Protein AF-A0A9D2BYU8-F1 (afdb_monomer_lite)

Structure (mmCIF, N/CA/C/O backbone):
data_AF-A0A9D2BYU8-F1
#
_entry.id   AF-A0A9D2BYU8-F1
#
loop_
_atom_site.group_PDB
_atom_site.id
_atom_site.type_symbol
_atom_site.label_atom_id
_atom_site.label_alt_id
_atom_site.label_comp_id
_atom_site.label_asym_id
_atom_site.label_entity_id
_atom_site.label_seq_id
_atom_site.pdbx_PDB_ins_code
_atom_site.Cartn_x
_atom_site.Cartn_y
_atom_site.Cartn_z
_atom_site.occupancy
_atom_site.B_iso_or_equiv
_atom_site.auth_seq_id
_atom_site.auth_comp_id
_atom_site.auth_asym_id
_atom_site.auth_atom_id
_atom_site.pdbx_PDB_model_num
ATOM 1 N N . MET A 1 1 ? 27.175 -3.057 -34.593 1.00 75.44 1 MET A N 1
ATOM 2 C CA . MET A 1 1 ? 27.567 -1.763 -34.008 1.00 75.44 1 MET A CA 1
ATOM 3 C C . MET A 1 1 ? 27.962 -2.062 -32.578 1.00 75.44 1 MET A C 1
ATOM 5 O O . MET A 1 1 ? 27.239 -2.820 -31.941 1.00 75.44 1 MET A O 1
ATOM 9 N N . GLU A 1 2 ? 29.135 -1.616 -32.141 1.00 91.75 2 GLU A N 1
ATOM 10 C CA . GLU A 1 2 ? 29.567 -1.810 -30.752 1.00 91.75 2 GLU A CA 1
ATOM 11 C C . GLU A 1 2 ? 28.739 -0.905 -29.823 1.00 91.75 2 GLU A C 1
ATOM 13 O O . GLU A 1 2 ? 28.326 0.170 -30.272 1.00 91.75 2 GLU A O 1
ATOM 18 N N . PRO A 1 3 ? 28.438 -1.329 -28.582 1.00 95.50 3 PRO A N 1
ATOM 19 C CA . PRO A 1 3 ? 27.761 -0.469 -27.618 1.00 95.50 3 PRO A CA 1
ATOM 20 C C . PRO A 1 3 ? 28.587 0.781 -27.286 1.00 95.50 3 PRO A C 1
ATOM 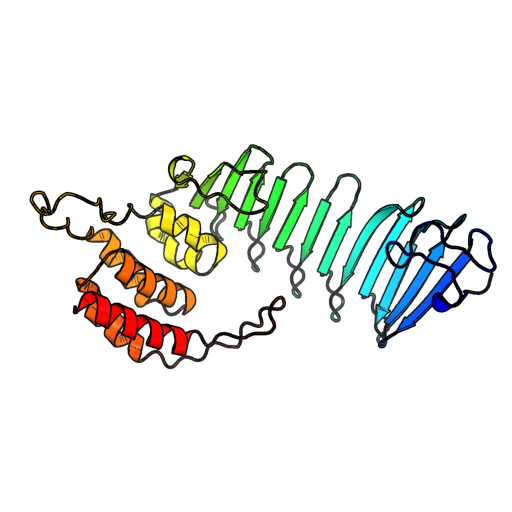22 O O . PRO A 1 3 ? 29.811 0.706 -27.190 1.00 95.50 3 PRO A O 1
ATOM 25 N N . VAL A 1 4 ? 27.912 1.914 -27.093 1.00 97.31 4 VAL A N 1
ATOM 26 C CA . VAL A 1 4 ? 28.511 3.194 -26.668 1.00 97.31 4 VAL A CA 1
ATOM 27 C C . VAL A 1 4 ? 28.288 3.372 -25.163 1.00 97.31 4 VAL A C 1
ATOM 29 O O . VAL A 1 4 ? 27.274 2.912 -24.640 1.00 97.31 4 VAL A O 1
ATOM 32 N N . ASN A 1 5 ? 29.214 3.999 -24.434 1.00 96.94 5 ASN A N 1
ATOM 33 C CA . ASN A 1 5 ? 28.953 4.317 -23.028 1.00 96.94 5 ASN A CA 1
ATOM 34 C C . ASN A 1 5 ? 27.827 5.361 -22.950 1.00 96.94 5 ASN A C 1
ATOM 36 O O . ASN A 1 5 ? 27.857 6.338 -23.691 1.00 96.94 5 ASN A O 1
ATOM 40 N N . LEU A 1 6 ? 26.839 5.171 -22.075 1.00 96.06 6 LEU A N 1
ATOM 41 C CA . LEU A 1 6 ? 25.729 6.116 -21.919 1.00 96.06 6 LEU A CA 1
ATOM 42 C C . LEU A 1 6 ? 26.223 7.540 -21.617 1.00 96.06 6 LEU A C 1
ATOM 44 O O . LEU A 1 6 ? 25.681 8.489 -22.168 1.00 96.06 6 LEU A O 1
ATOM 48 N N . ASN A 1 7 ? 27.298 7.680 -20.837 1.00 95.00 7 ASN A N 1
ATOM 49 C CA . ASN A 1 7 ? 27.894 8.974 -20.490 1.00 95.00 7 ASN A CA 1
ATOM 50 C C . ASN A 1 7 ? 28.574 9.689 -21.673 1.00 95.00 7 ASN A C 1
ATOM 52 O O . ASN A 1 7 ? 28.905 10.868 -21.563 1.00 95.00 7 ASN A O 1
ATOM 56 N N . ASP A 1 8 ? 28.789 8.998 -22.798 1.00 96.75 8 ASP A N 1
ATOM 57 C CA . ASP A 1 8 ? 29.278 9.613 -24.037 1.00 96.75 8 ASP A CA 1
ATOM 58 C C . ASP A 1 8 ? 28.132 10.184 -24.896 1.00 96.75 8 ASP A C 1
ATOM 60 O O . ASP A 1 8 ? 28.388 10.803 -25.934 1.00 96.75 8 ASP A O 1
ATOM 64 N N . LEU A 1 9 ? 26.873 9.938 -24.514 1.00 96.06 9 LEU A N 1
ATOM 65 C CA . LEU A 1 9 ? 25.697 10.474 -25.188 1.00 96.06 9 LEU A CA 1
ATOM 66 C C . LEU A 1 9 ? 25.330 11.856 -24.641 1.00 96.06 9 LEU A C 1
ATOM 68 O O . LEU A 1 9 ? 25.490 12.168 -23.466 1.00 96.06 9 LEU A O 1
ATOM 72 N N . GLU A 1 10 ? 24.793 12.683 -25.524 1.00 96.56 10 GLU A N 1
ATOM 73 C CA . GLU A 1 10 ? 24.183 13.964 -25.198 1.00 96.56 10 GLU A CA 1
ATOM 74 C C . GLU A 1 10 ? 22.691 13.696 -24.923 1.00 96.56 10 GLU A C 1
ATOM 76 O O . GLU A 1 10 ? 21.910 13.475 -25.852 1.00 96.56 10 GLU A O 1
ATOM 81 N N . THR A 1 11 ? 22.298 13.649 -23.649 1.00 91.69 11 THR A N 1
ATOM 82 C CA . THR A 1 11 ? 20.904 13.438 -23.218 1.00 91.69 11 THR A CA 1
ATOM 83 C C . THR A 1 11 ? 20.380 14.646 -22.448 1.00 91.69 11 THR A C 1
ATOM 85 O O . THR A 1 11 ? 21.153 15.426 -21.888 1.00 91.69 11 THR A O 1
ATOM 88 N N . SER A 1 12 ? 19.056 14.800 -22.376 1.00 87.38 12 SER A N 1
ATOM 89 C CA . SER A 1 12 ? 18.459 15.724 -21.408 1.00 87.38 12 SER A CA 1
ATOM 90 C C . SER A 1 12 ? 18.547 15.137 -19.991 1.00 87.38 12 SER A C 1
ATOM 92 O O . SER A 1 12 ? 18.473 13.920 -19.824 1.00 87.38 12 SER A O 1
ATOM 94 N N . GLU A 1 13 ? 18.695 15.983 -18.966 1.00 81.44 13 GLU A N 1
ATOM 95 C CA . GLU A 1 13 ? 18.632 15.541 -17.558 1.00 81.44 13 GLU A CA 1
ATOM 96 C C . GLU A 1 13 ? 17.218 15.071 -17.161 1.00 81.44 13 GLU A C 1
ATOM 98 O O . GLU A 1 13 ? 17.059 14.329 -16.195 1.00 81.44 13 GLU A O 1
ATOM 103 N N . GLU A 1 14 ? 16.187 15.509 -17.891 1.00 84.00 14 GLU A N 1
ATOM 104 C CA . GLU A 1 14 ? 14.779 15.244 -17.568 1.00 84.00 14 GLU A CA 1
ATOM 105 C C . GLU A 1 14 ? 14.245 13.950 -18.203 1.00 84.00 14 GLU A C 1
ATOM 107 O O . GLU A 1 14 ? 13.400 13.279 -17.610 1.00 84.00 14 GLU A O 1
ATOM 112 N N . ASP A 1 15 ? 14.721 13.597 -19.399 1.00 87.50 15 ASP A N 1
ATOM 113 C CA . ASP A 1 15 ? 14.273 12.433 -20.164 1.00 87.50 15 ASP A CA 1
ATOM 114 C C . ASP A 1 15 ? 15.421 11.858 -21.009 1.00 87.50 15 ASP A C 1
ATOM 116 O O . ASP A 1 15 ? 15.784 12.379 -22.069 1.00 87.50 15 ASP A O 1
ATOM 120 N N . MET A 1 16 ? 15.988 10.749 -20.537 1.00 92.38 16 MET A N 1
ATOM 121 C CA . MET A 1 16 ? 17.056 10.022 -21.227 1.00 92.38 16 MET A CA 1
ATOM 122 C C . MET A 1 16 ? 16.558 9.155 -22.396 1.00 92.38 16 MET A C 1
ATOM 124 O O . MET A 1 16 ? 17.357 8.468 -23.036 1.00 92.38 16 MET A O 1
ATOM 128 N N . PHE A 1 17 ? 15.248 9.127 -22.666 1.00 95.75 17 PHE A N 1
ATOM 129 C CA . PHE A 1 17 ? 14.638 8.339 -23.740 1.00 95.75 17 PHE A CA 1
ATOM 130 C C . PHE A 1 17 ? 14.204 9.187 -24.938 1.00 95.75 17 PHE A C 1
ATOM 132 O O . PHE A 1 17 ? 13.686 8.628 -25.910 1.00 95.75 17 PHE A O 1
ATOM 139 N N . GLN A 1 18 ? 14.424 10.500 -24.895 1.00 95.88 18 GLN A N 1
ATOM 140 C CA . GLN A 1 18 ? 14.079 11.441 -25.957 1.00 95.88 18 GLN A CA 1
ATOM 141 C C . GLN A 1 18 ? 15.292 12.275 -26.366 1.00 95.88 18 GLN A C 1
ATOM 143 O O . GLN A 1 18 ? 16.162 12.572 -25.551 1.00 95.88 18 GLN A O 1
ATOM 148 N N . GLU A 1 19 ? 15.316 12.665 -27.642 1.00 95.06 19 GLU A N 1
ATOM 149 C CA . GLU A 1 19 ? 16.279 13.621 -28.211 1.00 95.06 19 GLU A CA 1
ATOM 150 C C . GLU A 1 19 ? 17.759 13.275 -27.959 1.00 95.06 19 GLU A C 1
ATOM 152 O O . GLU A 1 19 ? 18.617 14.151 -27.911 1.00 95.06 19 GLU A O 1
ATOM 157 N N . VAL A 1 20 ? 18.076 11.986 -27.844 1.00 96.94 20 VAL A N 1
ATOM 158 C CA . VAL A 1 20 ? 19.425 11.504 -27.552 1.00 96.94 20 VAL A CA 1
ATOM 159 C C . VAL A 1 20 ? 20.324 11.658 -28.769 1.00 96.94 20 VAL A C 1
ATOM 161 O O . VAL A 1 20 ? 20.054 11.099 -29.840 1.00 96.94 20 VAL A O 1
ATOM 164 N N . THR A 1 21 ? 21.433 12.375 -28.604 1.00 97.56 21 THR A N 1
ATOM 165 C CA . THR A 1 21 ? 22.417 12.586 -29.667 1.00 97.56 21 THR A CA 1
ATOM 166 C C . THR A 1 21 ? 23.782 11.991 -29.330 1.00 97.56 21 THR A C 1
ATOM 168 O O . THR A 1 21 ? 24.161 11.807 -28.179 1.00 97.56 21 THR A O 1
ATOM 171 N N . TYR A 1 22 ? 24.535 11.643 -30.371 1.00 97.38 22 TYR A N 1
ATOM 172 C CA . TYR A 1 22 ? 25.939 11.258 -30.282 1.00 97.38 22 TYR A CA 1
ATOM 173 C C . TYR A 1 22 ? 26.711 12.024 -31.348 1.00 97.38 22 TYR A C 1
ATOM 175 O O . TYR A 1 22 ? 26.427 11.885 -32.543 1.00 97.38 22 TYR A O 1
ATOM 183 N N . GLN A 1 23 ? 27.669 12.851 -30.920 1.00 96.12 23 GLN A N 1
ATOM 184 C CA . GLN A 1 23 ? 28.440 13.726 -31.809 1.00 96.12 23 GLN A CA 1
ATOM 185 C C . GLN A 1 23 ? 27.522 14.667 -32.616 1.00 96.12 23 GLN A C 1
ATOM 187 O O . GLN A 1 23 ? 27.681 14.831 -33.831 1.00 96.12 23 GLN A O 1
ATOM 192 N N . GLY A 1 24 ? 26.518 15.245 -31.944 1.00 96.19 24 GLY A N 1
ATOM 193 C CA . GLY A 1 24 ? 25.553 16.176 -32.534 1.00 96.19 24 GLY A CA 1
ATOM 194 C C . GLY A 1 24 ? 24.566 15.579 -33.550 1.00 96.19 24 GLY A C 1
ATOM 195 O O . GLY A 1 24 ? 23.965 16.329 -34.322 1.00 96.19 24 GLY A O 1
ATOM 196 N N . LYS A 1 25 ? 24.399 14.250 -33.608 1.00 97.38 25 LYS A N 1
ATOM 197 C CA . LYS A 1 25 ? 23.409 13.576 -34.473 1.00 97.38 25 LYS A CA 1
ATOM 198 C C . LYS A 1 25 ? 22.493 12.661 -33.663 1.00 97.38 25 LYS A C 1
ATOM 200 O O . LYS A 1 25 ? 22.989 12.062 -32.713 1.00 97.38 25 LYS A O 1
ATOM 205 N N . PRO A 1 26 ? 21.216 12.479 -34.058 1.00 97.69 26 PRO A N 1
ATOM 206 C CA . PRO A 1 26 ? 20.319 11.530 -33.400 1.00 97.69 26 PRO A CA 1
ATOM 207 C C . PRO A 1 26 ? 20.942 10.136 -33.310 1.00 97.69 26 PRO A C 1
ATOM 209 O O . PRO A 1 26 ? 21.382 9.572 -34.318 1.00 97.69 26 PRO A O 1
ATOM 212 N N . PHE A 1 27 ? 21.018 9.596 -32.097 1.00 97.94 27 PHE A N 1
ATOM 213 C CA . PHE A 1 27 ? 21.687 8.331 -31.841 1.00 97.94 27 PHE A CA 1
ATOM 214 C C . PHE A 1 27 ? 20.811 7.145 -32.265 1.00 97.94 27 PHE A C 1
ATOM 216 O O . PHE A 1 27 ? 19.619 7.084 -31.973 1.00 97.94 27 PHE A O 1
ATOM 223 N N . THR A 1 28 ? 21.410 6.173 -32.953 1.00 98.06 28 THR A N 1
ATOM 224 C CA . THR A 1 28 ? 20.791 4.873 -33.244 1.00 98.06 28 THR A CA 1
ATOM 225 C C . THR A 1 28 ? 21.786 3.790 -32.884 1.00 98.06 28 THR A C 1
ATOM 227 O O . THR A 1 28 ? 22.868 3.734 -33.467 1.00 98.06 28 THR A O 1
ATOM 230 N N . GLY A 1 29 ? 21.428 2.925 -31.942 1.00 97.88 29 GLY A N 1
ATOM 231 C CA . GLY A 1 29 ? 22.346 1.922 -31.428 1.00 97.88 29 GLY A CA 1
ATOM 232 C C . GLY A 1 29 ? 22.010 1.473 -30.016 1.00 97.88 29 GLY A C 1
ATOM 233 O O . GLY A 1 29 ? 20.882 1.616 -29.544 1.00 97.88 29 GLY A O 1
ATOM 234 N N . VAL A 1 30 ? 23.012 0.893 -29.362 1.00 98.25 30 VAL A N 1
ATOM 235 C CA . VAL A 1 30 ? 22.933 0.427 -27.978 1.00 98.25 30 VAL A CA 1
ATOM 236 C C . VAL A 1 30 ? 23.862 1.289 -27.135 1.00 98.25 30 VAL A C 1
ATOM 238 O O . VAL A 1 30 ? 25.034 1.429 -27.482 1.00 98.25 30 VAL A O 1
ATOM 241 N N . ALA A 1 31 ? 23.342 1.840 -26.045 1.00 98.12 31 ALA A N 1
ATOM 242 C CA . ALA A 1 31 ? 24.121 2.499 -25.012 1.00 98.12 31 ALA A CA 1
ATOM 243 C C . ALA A 1 31 ? 24.183 1.619 -23.762 1.00 98.12 31 ALA A C 1
ATOM 245 O O . ALA A 1 31 ? 23.221 0.915 -23.448 1.00 98.12 31 ALA A O 1
ATOM 246 N N . THR A 1 32 ? 25.305 1.644 -23.054 1.00 97.88 32 THR A N 1
ATOM 247 C CA . THR A 1 32 ? 25.506 0.847 -21.840 1.00 97.88 32 THR A CA 1
ATOM 248 C C . THR A 1 32 ? 26.107 1.668 -20.721 1.00 97.88 32 THR A C 1
ATOM 250 O O . THR A 1 32 ? 26.927 2.547 -20.973 1.00 97.88 32 THR A O 1
ATOM 253 N N . GLU A 1 33 ? 25.775 1.313 -19.490 1.00 97.00 33 GLU A N 1
ATOM 254 C CA . GLU A 1 33 ? 26.299 1.951 -18.287 1.00 97.00 33 GLU A CA 1
ATOM 255 C C . GLU A 1 33 ? 26.631 0.906 -17.223 1.00 97.00 33 GLU A C 1
ATOM 257 O O . GLU A 1 33 ? 26.012 -0.160 -17.172 1.00 97.00 33 GLU A O 1
ATOM 262 N N . TRP A 1 34 ? 27.628 1.216 -16.394 1.00 97.19 34 TRP A N 1
ATOM 263 C CA . TRP A 1 34 ? 27.911 0.492 -15.163 1.00 97.19 34 TRP A CA 1
ATOM 264 C C . TRP A 1 34 ? 28.039 1.499 -14.021 1.00 97.19 34 TRP A C 1
ATOM 266 O O . TRP A 1 34 ? 29.047 2.199 -13.933 1.00 97.19 34 TRP A O 1
ATOM 276 N N . GLU A 1 35 ? 27.040 1.557 -13.148 1.00 95.88 35 GLU A N 1
ATOM 277 C CA . GLU A 1 35 ? 26.986 2.480 -12.012 1.00 95.88 35 GLU A CA 1
ATOM 278 C C . GLU A 1 35 ? 26.527 1.717 -10.766 1.00 95.88 35 GLU A C 1
ATOM 280 O O . GLU A 1 35 ? 25.632 0.881 -10.844 1.00 95.88 35 GLU A O 1
ATOM 285 N N . ASP A 1 36 ? 27.191 1.929 -9.626 1.00 94.69 36 ASP A N 1
ATOM 286 C CA . ASP A 1 36 ? 26.818 1.346 -8.325 1.00 94.69 36 ASP A CA 1
ATOM 287 C C . ASP A 1 36 ? 26.548 -0.176 -8.320 1.00 94.69 36 ASP A C 1
ATOM 289 O O . ASP A 1 36 ? 25.696 -0.689 -7.593 1.00 94.69 36 ASP A O 1
ATOM 293 N N . GLY A 1 37 ? 27.308 -0.932 -9.122 1.00 94.56 37 GLY A N 1
ATOM 294 C CA . GLY A 1 37 ? 27.158 -2.390 -9.227 1.00 94.56 37 GLY A CA 1
ATOM 295 C C . GLY A 1 37 ? 25.951 -2.833 -10.060 1.00 94.56 37 GLY A C 1
ATOM 296 O O . GLY A 1 37 ? 25.528 -3.987 -9.967 1.00 94.56 37 GLY A O 1
ATOM 297 N N . VAL A 1 38 ? 25.401 -1.931 -10.872 1.00 97.12 38 VAL A N 1
ATOM 298 C CA . VAL A 1 38 ? 24.307 -2.178 -11.808 1.00 97.12 38 VAL A CA 1
ATOM 299 C C . VAL A 1 38 ? 24.800 -1.975 -13.234 1.00 97.12 38 VAL A C 1
ATOM 301 O O . VAL A 1 38 ? 25.380 -0.947 -13.569 1.00 97.12 38 VAL A O 1
ATOM 304 N N . TYR A 1 39 ? 24.540 -2.963 -14.086 1.00 97.94 39 TYR A N 1
ATOM 305 C CA . TYR A 1 39 ? 24.740 -2.873 -15.528 1.00 97.94 39 TYR A CA 1
ATOM 306 C C . TYR A 1 39 ? 23.433 -2.537 -16.230 1.00 97.94 39 TYR A C 1
ATOM 308 O O . TYR A 1 39 ? 22.461 -3.271 -16.047 1.00 97.94 39 TYR A O 1
ATOM 316 N N . SER A 1 40 ? 23.441 -1.542 -17.112 1.00 98.00 40 SER A N 1
ATOM 317 C CA . SER A 1 40 ? 22.267 -1.143 -17.894 1.00 98.00 40 SER A CA 1
ATOM 318 C C . SER A 1 40 ? 22.535 -1.187 -19.401 1.00 98.00 40 SER A C 1
ATOM 320 O O . SER A 1 40 ? 23.628 -0.852 -19.857 1.00 98.00 40 SER A O 1
ATOM 322 N N . GLU A 1 41 ? 21.529 -1.597 -20.180 1.00 98.38 41 GLU A N 1
ATOM 323 C CA . GLU A 1 41 ? 21.511 -1.580 -21.649 1.00 98.38 41 GLU A CA 1
ATOM 324 C C . GLU A 1 41 ? 20.279 -0.806 -22.140 1.00 98.38 41 GLU A C 1
ATOM 326 O O . GLU A 1 41 ? 19.137 -1.200 -21.880 1.00 98.38 41 GLU A O 1
ATOM 331 N N . TYR A 1 42 ? 20.521 0.255 -22.908 1.00 98.06 42 TYR A N 1
ATOM 332 C CA . TYR A 1 42 ? 19.506 1.115 -23.508 1.00 98.06 42 TYR A CA 1
ATOM 333 C C . TYR A 1 42 ? 19.598 1.059 -25.028 1.00 98.06 42 TYR A C 1
ATOM 335 O O . TYR A 1 42 ? 20.685 1.068 -25.603 1.00 98.06 42 TYR A O 1
ATOM 343 N N . ARG A 1 43 ? 18.454 1.002 -25.703 1.00 98.12 43 ARG A N 1
ATOM 344 C CA . ARG A 1 43 ? 18.378 0.924 -27.162 1.00 98.12 43 ARG A CA 1
ATOM 345 C C . ARG A 1 43 ? 17.700 2.157 -27.715 1.00 98.12 43 ARG A C 1
ATOM 347 O O . ARG A 1 43 ? 16.647 2.548 -27.220 1.00 98.12 43 ARG A O 1
ATOM 354 N N . TYR A 1 44 ? 18.289 2.720 -28.761 1.00 98.31 44 TYR A N 1
ATOM 355 C CA . TYR A 1 44 ? 17.819 3.945 -29.392 1.00 98.31 44 TYR A CA 1
ATOM 356 C C . TYR A 1 44 ? 17.645 3.765 -30.895 1.00 98.31 44 TYR A C 1
ATOM 358 O O . TYR A 1 44 ? 18.433 3.076 -31.552 1.00 98.31 44 TYR A O 1
ATOM 366 N N . GLN A 1 45 ? 16.634 4.435 -31.431 1.00 98.44 45 GLN A N 1
ATOM 367 C CA . GLN A 1 45 ? 16.395 4.615 -32.851 1.00 98.44 45 GLN A CA 1
ATOM 368 C C . GLN A 1 45 ? 16.055 6.085 -33.099 1.00 98.44 45 GLN A C 1
ATOM 370 O O . GLN A 1 45 ? 15.119 6.614 -32.504 1.00 98.44 45 GLN A O 1
ATOM 375 N N . ASP A 1 46 ? 16.833 6.738 -33.962 1.00 97.81 46 ASP A N 1
ATOM 376 C CA . ASP A 1 46 ? 16.665 8.147 -34.338 1.00 97.81 46 ASP A CA 1
ATOM 377 C C . ASP A 1 46 ? 16.581 9.104 -33.131 1.00 97.81 46 ASP A C 1
ATOM 379 O O . ASP A 1 46 ? 15.804 10.055 -33.113 1.00 97.81 46 ASP A O 1
ATOM 383 N N . GLY A 1 47 ? 17.405 8.848 -32.110 1.00 97.50 47 GLY A N 1
ATOM 384 C CA . GLY A 1 47 ? 17.481 9.631 -30.876 1.00 97.50 47 GLY A CA 1
ATOM 385 C C . GLY A 1 47 ? 16.371 9.351 -29.863 1.00 97.50 47 GLY A C 1
ATOM 386 O O . GLY A 1 47 ? 16.339 9.982 -28.813 1.00 97.50 47 GLY A O 1
ATOM 387 N N . ALA A 1 48 ? 15.482 8.395 -30.126 1.00 98.19 48 ALA A N 1
ATOM 388 C CA . ALA A 1 48 ? 14.425 8.007 -29.201 1.00 98.19 48 ALA A CA 1
ATOM 389 C C . ALA A 1 48 ? 14.624 6.573 -28.702 1.00 98.19 48 ALA A C 1
ATOM 391 O O . ALA A 1 48 ? 15.053 5.693 -29.450 1.00 98.19 48 ALA A O 1
ATOM 392 N N . GLY A 1 49 ? 14.290 6.314 -27.438 1.00 97.88 49 GLY A N 1
ATOM 393 C CA . GLY A 1 49 ? 14.335 4.971 -26.867 1.00 97.88 49 GLY A CA 1
ATOM 394 C C . GLY A 1 49 ? 13.438 4.003 -27.647 1.00 97.88 49 GLY A C 1
ATOM 395 O O . GLY A 1 49 ? 12.284 4.317 -27.946 1.00 97.88 49 GLY A O 1
ATOM 396 N N . HIS A 1 50 ? 13.948 2.827 -28.005 1.00 98.31 50 HIS A N 1
ATOM 397 C CA . HIS A 1 50 ? 13.223 1.886 -28.856 1.00 98.31 50 HIS A CA 1
ATOM 398 C C . HIS A 1 50 ? 13.587 0.426 -28.572 1.00 98.31 50 HIS A C 1
ATOM 400 O O . HIS A 1 50 ? 14.754 0.041 -28.527 1.00 98.31 50 HIS A O 1
ATOM 406 N N . GLY A 1 51 ? 12.572 -0.427 -28.463 1.00 98.31 51 GLY A N 1
ATOM 407 C CA . GLY A 1 51 ? 12.732 -1.848 -28.192 1.00 98.31 51 GLY A CA 1
ATOM 408 C C . GLY A 1 51 ? 12.956 -2.139 -26.710 1.00 98.31 51 GLY A C 1
ATOM 409 O O . GLY A 1 51 ? 12.446 -1.441 -25.840 1.00 98.31 51 GLY A O 1
ATOM 410 N N . ARG A 1 52 ? 13.661 -3.236 -26.426 1.00 98.25 52 ARG A N 1
ATOM 411 C CA . ARG A 1 52 ? 13.900 -3.735 -25.066 1.00 98.25 52 ARG A CA 1
ATOM 412 C C . ARG A 1 52 ? 15.147 -3.094 -24.459 1.00 98.25 52 ARG A C 1
ATOM 414 O O . ARG A 1 52 ? 16.224 -3.224 -25.036 1.00 98.25 52 ARG A O 1
ATOM 421 N N . CYS A 1 53 ? 15.000 -2.545 -23.264 1.00 98.38 53 CYS A N 1
ATOM 422 C CA . CYS A 1 53 ? 16.067 -2.049 -22.401 1.00 98.38 53 CYS A CA 1
ATOM 423 C C . CYS A 1 53 ? 16.018 -2.797 -21.061 1.00 98.38 53 CYS A C 1
ATOM 425 O O . CYS A 1 53 ? 14.974 -3.349 -20.694 1.00 98.38 53 CYS A O 1
ATOM 427 N N . PHE A 1 54 ? 17.133 -2.868 -20.339 1.00 98.50 54 PHE A N 1
ATOM 428 C CA . PHE A 1 54 ? 17.166 -3.539 -19.037 1.00 98.50 54 PHE A CA 1
ATOM 429 C C . PHE A 1 54 ? 18.328 -3.071 -18.167 1.00 98.50 54 PHE A C 1
ATOM 431 O O . PHE A 1 54 ? 19.342 -2.610 -18.683 1.00 98.50 54 PHE A O 1
ATOM 438 N N . SER A 1 55 ? 18.207 -3.313 -16.864 1.00 98.31 55 SER A N 1
ATOM 439 C CA . SER A 1 55 ? 19.297 -3.236 -15.897 1.00 98.31 55 SER A CA 1
ATOM 440 C C . SER A 1 55 ? 19.431 -4.538 -15.099 1.00 98.31 55 SER A C 1
ATOM 442 O O . SER A 1 55 ? 18.474 -5.306 -14.923 1.00 98.31 55 SER A O 1
ATOM 444 N N . ARG A 1 56 ? 20.650 -4.849 -14.659 1.00 98.44 56 ARG A N 1
ATOM 445 C CA . ARG A 1 56 ? 20.985 -6.047 -13.882 1.00 98.44 56 ARG A CA 1
ATOM 446 C C . ARG A 1 56 ? 21.889 -5.688 -12.723 1.00 98.44 56 ARG A C 1
ATOM 448 O O . ARG A 1 56 ? 22.846 -4.944 -12.897 1.00 98.44 56 ARG A O 1
ATOM 455 N N . TRP A 1 57 ? 21.643 -6.326 -11.590 1.00 97.50 57 TRP A N 1
ATOM 456 C CA . TRP A 1 57 ? 22.581 -6.345 -10.475 1.00 97.50 57 TRP A CA 1
ATOM 457 C C . TRP A 1 57 ? 23.899 -7.019 -10.877 1.00 97.50 57 TRP A C 1
ATOM 459 O O . TRP A 1 57 ? 23.931 -7.833 -11.803 1.00 97.50 57 TRP A O 1
ATOM 469 N N . GLU A 1 58 ? 24.962 -6.779 -10.110 1.00 96.44 58 GLU A N 1
ATOM 470 C CA . GLU A 1 58 ? 26.263 -7.449 -10.255 1.00 96.44 58 GLU A CA 1
ATOM 471 C C . GLU A 1 58 ? 26.149 -8.987 -10.229 1.00 96.44 58 GLU A C 1
ATOM 473 O O . GLU A 1 58 ? 26.901 -9.691 -10.901 1.00 96.44 58 GLU A O 1
ATOM 478 N N . SER A 1 59 ? 25.142 -9.525 -9.531 1.00 95.88 59 SER A N 1
ATOM 479 C CA . SER A 1 59 ? 24.814 -10.959 -9.527 1.00 95.88 59 SER A CA 1
ATOM 480 C C . SER A 1 59 ? 24.339 -11.501 -10.887 1.00 95.88 59 SER A C 1
ATOM 482 O O . SER A 1 59 ? 24.183 -12.711 -11.051 1.00 95.88 59 SER A O 1
ATOM 484 N 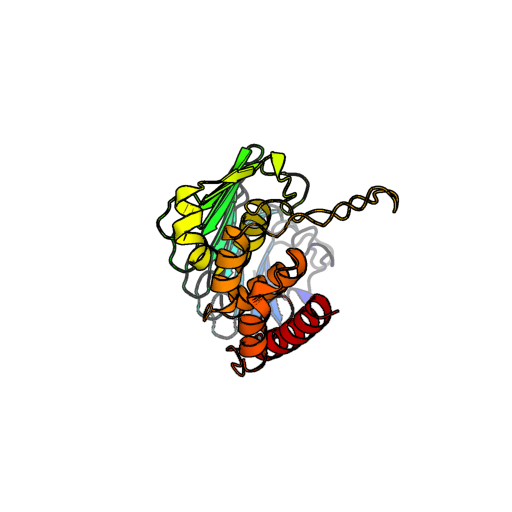N . GLY A 1 60 ? 24.073 -10.624 -11.859 1.00 96.75 60 GLY A N 1
ATOM 485 C CA . GLY A 1 60 ? 23.528 -10.932 -13.180 1.00 96.75 60 GLY A CA 1
ATOM 486 C C . GLY A 1 60 ? 22.002 -11.025 -13.223 1.00 96.75 60 GLY A C 1
ATOM 487 O O . GLY A 1 60 ? 21.429 -11.207 -14.301 1.00 96.75 60 GLY A O 1
ATOM 488 N N . GLN A 1 61 ? 21.329 -10.899 -12.080 1.00 97.50 61 GLN A N 1
ATOM 489 C CA . GLN A 1 61 ? 19.875 -10.912 -12.001 1.00 97.50 61 GLN A CA 1
ATOM 490 C C . GLN A 1 61 ? 19.276 -9.599 -12.509 1.00 97.50 61 GLN A C 1
ATOM 492 O O . GLN A 1 61 ? 19.821 -8.530 -12.251 1.00 97.50 61 GLN A O 1
ATOM 497 N N . LEU A 1 62 ? 18.138 -9.680 -13.207 1.00 98.00 62 LEU A N 1
ATOM 498 C CA . LEU A 1 62 ? 17.397 -8.493 -13.636 1.00 98.00 62 LEU A CA 1
ATOM 499 C C . LEU A 1 62 ? 16.962 -7.670 -12.423 1.00 98.00 62 LEU A C 1
ATOM 501 O O . LEU A 1 62 ? 16.397 -8.208 -11.474 1.00 98.00 62 LEU A O 1
ATOM 505 N N . GLN A 1 63 ? 17.221 -6.371 -12.493 1.00 98.19 63 GLN A N 1
ATOM 506 C CA . GLN A 1 63 ? 16.690 -5.367 -11.578 1.00 98.19 63 GLN A CA 1
ATOM 507 C C . GLN A 1 63 ? 15.447 -4.726 -12.192 1.00 98.19 63 GLN A C 1
ATOM 509 O O . GLN A 1 63 ? 14.411 -4.604 -11.535 1.00 98.19 63 GLN A O 1
ATOM 514 N N . GLU A 1 64 ? 15.547 -4.377 -13.471 1.00 98.38 64 GLU A N 1
ATOM 515 C CA . GLU A 1 64 ? 14.506 -3.714 -14.237 1.00 98.38 64 GLU A CA 1
ATOM 516 C C . GLU A 1 64 ? 14.597 -4.097 -15.719 1.00 98.38 64 GLU A C 1
ATOM 518 O O . GLU A 1 64 ? 15.653 -4.440 -16.249 1.00 98.38 64 GLU A O 1
ATOM 523 N N . GLU A 1 65 ? 13.457 -4.077 -16.393 1.00 98.62 65 GLU A N 1
ATOM 524 C CA . GLU A 1 65 ? 13.316 -4.345 -17.814 1.00 98.62 65 GLU A CA 1
ATOM 525 C C . GLU A 1 65 ? 12.147 -3.523 -18.328 1.00 98.62 65 GLU A C 1
ATOM 527 O O . GLU A 1 65 ? 11.046 -3.596 -17.781 1.00 98.62 65 GLU A O 1
ATOM 532 N N . PHE A 1 66 ? 12.358 -2.788 -19.411 1.00 97.94 66 PHE A N 1
ATOM 533 C CA . PHE A 1 66 ? 11.300 -2.015 -20.036 1.00 97.94 66 PHE A CA 1
ATOM 534 C C . PHE A 1 66 ? 11.364 -2.056 -21.555 1.00 97.94 66 PHE A C 1
ATOM 536 O O . PHE A 1 66 ? 12.388 -2.356 -22.169 1.00 97.94 66 PHE A O 1
ATOM 543 N N . TRP A 1 67 ? 10.215 -1.781 -22.164 1.00 98.56 67 TRP A N 1
ATOM 544 C CA . TRP A 1 67 ? 10.041 -1.687 -23.604 1.00 98.56 67 TRP A CA 1
ATOM 545 C C . TRP A 1 67 ? 9.603 -0.286 -23.976 1.00 98.56 67 TRP A C 1
ATOM 547 O O . TRP A 1 67 ? 8.612 0.214 -23.439 1.00 98.56 67 TRP A O 1
ATOM 557 N N . LEU A 1 68 ? 10.324 0.308 -24.919 1.00 98.31 68 LEU A N 1
ATOM 558 C CA . LEU A 1 68 ? 10.086 1.651 -25.424 1.00 98.31 68 LEU A CA 1
ATOM 559 C C . LEU A 1 68 ? 9.698 1.607 -26.903 1.00 98.31 68 LEU A C 1
ATOM 561 O O . LEU A 1 68 ? 10.160 0.742 -27.650 1.00 98.31 68 LEU A O 1
ATOM 565 N N . ASP A 1 69 ? 8.884 2.563 -27.335 1.00 98.12 69 ASP A N 1
ATOM 566 C CA . ASP A 1 69 ? 8.648 2.847 -28.751 1.00 98.12 69 ASP A CA 1
ATOM 567 C C . ASP A 1 69 ? 8.571 4.359 -28.976 1.00 98.12 69 ASP A C 1
ATOM 569 O O . ASP A 1 69 ? 7.692 5.034 -28.434 1.00 98.12 69 ASP A O 1
ATOM 573 N N . GLY A 1 70 ? 9.542 4.913 -29.710 1.00 97.56 70 GLY A N 1
ATOM 574 C CA . GLY A 1 70 ? 9.676 6.363 -29.886 1.00 97.56 70 GLY A CA 1
ATOM 575 C C . GLY A 1 70 ? 9.828 7.099 -28.550 1.00 97.56 70 GLY A C 1
ATOM 576 O O . GLY A 1 70 ? 9.190 8.127 -28.325 1.00 97.56 70 GLY A O 1
ATOM 577 N N . GLY A 1 71 ? 10.589 6.505 -27.629 1.00 96.94 71 GLY A N 1
ATOM 578 C CA . GLY A 1 71 ? 10.824 6.975 -26.265 1.00 96.94 71 GLY A CA 1
ATOM 579 C C . GLY A 1 71 ? 9.606 6.899 -25.338 1.00 96.94 71 GLY A C 1
ATOM 580 O O . GLY A 1 71 ? 9.660 7.395 -24.219 1.00 96.94 71 GLY A O 1
ATOM 581 N N . LYS A 1 72 ? 8.499 6.270 -25.758 1.00 97.25 72 LYS A N 1
ATOM 582 C CA . LYS A 1 72 ? 7.329 6.032 -24.898 1.00 97.25 72 LYS A CA 1
ATOM 583 C C . LYS A 1 72 ? 7.406 4.667 -24.231 1.00 97.25 72 LYS A C 1
ATOM 585 O O . LYS A 1 72 ? 7.555 3.658 -24.916 1.00 97.25 72 LYS A O 1
ATOM 590 N N . LEU A 1 73 ? 7.221 4.625 -22.913 1.00 97.62 73 LEU A N 1
ATOM 591 C CA . LEU A 1 73 ? 7.175 3.388 -22.133 1.00 97.62 73 LEU A CA 1
ATOM 592 C C . LEU A 1 73 ? 5.912 2.573 -22.444 1.00 97.62 73 LEU A C 1
ATOM 594 O O . LEU A 1 73 ? 4.794 3.005 -22.162 1.00 97.62 73 LEU A O 1
ATOM 598 N N . LEU A 1 74 ? 6.098 1.370 -22.988 1.00 98.19 74 LEU A N 1
ATOM 599 C CA . LEU A 1 74 ? 5.029 0.416 -23.296 1.00 98.19 74 LEU A CA 1
ATOM 600 C C . LEU A 1 74 ? 4.802 -0.585 -22.163 1.00 98.19 74 LEU A C 1
ATOM 602 O O . LEU A 1 74 ? 3.662 -0.936 -21.849 1.00 98.19 74 LEU A O 1
ATOM 606 N N . LYS A 1 75 ? 5.895 -1.070 -21.573 1.00 98.31 75 LYS A N 1
ATOM 607 C CA . LYS A 1 75 ? 5.893 -2.075 -20.511 1.00 98.31 75 LYS A CA 1
ATOM 608 C C . LYS A 1 75 ? 7.128 -1.904 -19.642 1.00 98.31 75 LYS A C 1
ATOM 610 O O . LYS A 1 75 ? 8.196 -1.633 -20.173 1.00 98.31 75 LYS A O 1
ATOM 615 N N . GLU A 1 76 ? 6.985 -2.159 -18.351 1.00 98.50 76 GLU A N 1
ATOM 616 C CA . GLU A 1 76 ? 8.083 -2.233 -17.389 1.00 98.50 76 GLU A CA 1
ATOM 617 C C . GLU A 1 76 ? 7.870 -3.444 -16.480 1.00 98.50 76 GLU A C 1
ATOM 619 O O . GLU A 1 76 ? 6.739 -3.853 -16.192 1.00 98.50 76 GLU A O 1
ATOM 624 N N . THR A 1 77 ? 8.947 -4.054 -16.022 1.00 98.75 77 THR A N 1
ATOM 625 C CA . THR A 1 77 ? 8.935 -5.001 -14.915 1.00 98.75 77 THR A CA 1
ATOM 626 C C . THR A 1 77 ? 10.142 -4.706 -14.041 1.00 98.75 77 THR A C 1
ATOM 628 O O . THR A 1 77 ? 11.243 -4.533 -14.551 1.00 98.75 77 THR A O 1
ATOM 631 N N . THR A 1 78 ? 9.934 -4.653 -12.729 1.00 98.50 78 THR A N 1
ATOM 632 C CA . THR A 1 78 ? 11.025 -4.536 -11.754 1.00 98.50 78 THR A CA 1
ATOM 633 C C . THR A 1 78 ? 11.049 -5.766 -10.868 1.00 98.50 78 THR A C 1
ATOM 635 O O . THR A 1 78 ? 10.015 -6.409 -10.659 1.00 98.50 78 THR A O 1
ATOM 638 N N . TRP A 1 79 ? 12.217 -6.096 -10.329 1.00 98.50 79 TRP A N 1
ATOM 639 C CA . TRP A 1 79 ? 12.422 -7.265 -9.481 1.00 98.50 79 TRP A CA 1
ATOM 640 C C . TRP A 1 79 ? 13.105 -6.891 -8.171 1.00 98.50 79 TRP A C 1
ATOM 642 O O . TRP A 1 79 ? 13.903 -5.958 -8.092 1.00 98.50 79 TRP A O 1
ATOM 652 N N . TYR A 1 80 ? 12.801 -7.662 -7.134 1.00 97.00 80 TYR A N 1
ATOM 653 C CA . TYR A 1 80 ? 13.602 -7.706 -5.920 1.00 97.00 80 TYR A CA 1
ATOM 654 C C . TYR A 1 80 ? 14.966 -8.362 -6.196 1.00 97.00 80 TYR A C 1
ATOM 656 O O . TYR A 1 80 ? 15.069 -9.176 -7.117 1.00 97.00 80 TYR A O 1
ATOM 664 N N . PRO A 1 81 ? 15.988 -8.126 -5.350 1.00 95.06 81 PRO A N 1
ATOM 665 C CA . PRO A 1 81 ? 17.266 -8.849 -5.412 1.00 95.06 81 PRO A CA 1
ATOM 666 C C . PRO A 1 81 ? 17.156 -10.371 -5.224 1.00 95.06 81 PRO A C 1
ATOM 668 O O . PRO A 1 81 ? 18.141 -11.086 -5.345 1.00 95.06 81 PRO A O 1
ATOM 671 N N . THR A 1 82 ? 15.975 -10.880 -4.866 1.00 95.31 82 THR A N 1
ATOM 672 C CA . THR A 1 82 ? 15.667 -12.314 -4.805 1.00 95.31 82 THR A CA 1
ATOM 673 C C . THR A 1 82 ? 15.220 -12.878 -6.158 1.00 95.31 82 THR A C 1
ATOM 675 O O . THR A 1 82 ? 15.160 -14.094 -6.332 1.00 95.31 82 THR A O 1
ATOM 678 N N . GLY A 1 83 ? 14.888 -12.019 -7.128 1.00 96.62 83 GLY A N 1
ATOM 679 C CA . GLY A 1 83 ? 14.316 -12.393 -8.427 1.00 96.62 83 GLY A CA 1
ATOM 680 C C . GLY A 1 83 ? 12.809 -12.481 -8.467 1.00 96.62 83 GLY A C 1
ATOM 681 O O . GLY A 1 83 ? 12.241 -12.798 -9.511 1.00 96.62 83 GLY A O 1
ATOM 682 N N . VAL A 1 84 ? 12.151 -12.211 -7.347 1.00 97.62 84 VAL A N 1
ATOM 683 C CA . VAL A 1 84 ? 10.701 -12.081 -7.314 1.00 97.62 84 VAL A CA 1
ATOM 684 C C . VAL A 1 84 ? 10.325 -10.760 -7.976 1.00 97.62 84 VAL A C 1
ATOM 686 O O . VAL A 1 84 ? 10.981 -9.741 -7.771 1.00 97.62 84 VAL A O 1
ATOM 689 N N . VAL A 1 85 ? 9.285 -10.778 -8.809 1.00 98.38 85 VAL A N 1
ATOM 690 C CA . VAL A 1 85 ? 8.755 -9.553 -9.424 1.00 98.38 85 VAL A CA 1
ATOM 691 C C . VAL A 1 85 ? 8.319 -8.604 -8.312 1.00 98.38 85 VAL A C 1
ATOM 693 O O . VAL A 1 85 ? 7.638 -9.029 -7.389 1.00 98.38 85 VAL A O 1
ATOM 696 N N . ARG A 1 86 ? 8.699 -7.334 -8.417 1.00 98.00 86 ARG A N 1
ATOM 697 C CA . ARG A 1 86 ? 8.312 -6.249 -7.511 1.00 98.00 86 ARG A CA 1
ATOM 698 C C . ARG A 1 86 ? 7.169 -5.429 -8.094 1.00 98.00 86 ARG A C 1
ATOM 700 O O . ARG A 1 86 ? 6.155 -5.233 -7.429 1.00 98.00 86 ARG A O 1
ATOM 707 N N . SER A 1 87 ? 7.298 -4.980 -9.341 1.00 98.31 87 SER A N 1
ATOM 708 C CA . SER A 1 87 ? 6.223 -4.273 -10.042 1.00 98.31 87 SER A CA 1
ATOM 709 C C . SER A 1 87 ? 6.142 -4.651 -11.516 1.00 98.31 87 SER A C 1
ATOM 711 O O . SER A 1 87 ? 7.101 -5.156 -12.103 1.00 98.31 87 SER A O 1
ATOM 713 N N . ARG A 1 88 ? 4.975 -4.406 -12.114 1.00 98.56 88 ARG A N 1
ATOM 714 C CA . ARG A 1 88 ? 4.762 -4.418 -13.563 1.00 98.56 88 ARG A CA 1
ATOM 715 C C . ARG A 1 88 ? 3.962 -3.196 -13.967 1.00 98.56 88 ARG A C 1
ATOM 717 O O . ARG A 1 88 ? 2.974 -2.873 -13.313 1.00 98.56 88 ARG A O 1
ATOM 724 N N . TYR A 1 89 ? 4.354 -2.586 -15.072 1.00 98.31 89 TYR A N 1
ATOM 725 C CA . TYR A 1 89 ? 3.586 -1.563 -15.765 1.00 98.31 89 TYR A CA 1
ATOM 726 C C . TYR A 1 89 ? 3.298 -2.034 -17.189 1.00 98.31 89 TYR A C 1
ATOM 728 O O . TYR A 1 89 ? 4.146 -2.648 -17.837 1.00 98.31 89 TYR A O 1
ATOM 736 N N . GLN A 1 90 ? 2.104 -1.727 -17.677 1.00 98.19 90 GLN A N 1
ATOM 737 C CA . GLN A 1 90 ? 1.703 -1.877 -19.067 1.00 98.19 90 GLN A CA 1
ATOM 738 C C . GLN A 1 90 ? 0.894 -0.643 -19.466 1.00 98.19 90 GLN A C 1
ATOM 740 O O . GLN A 1 90 ? -0.001 -0.235 -18.728 1.00 98.19 90 GLN A O 1
ATOM 745 N N . ALA A 1 91 ? 1.209 -0.049 -20.617 1.00 96.94 91 ALA A N 1
ATOM 746 C CA . ALA A 1 91 ? 0.561 1.173 -21.090 1.00 96.94 91 ALA A CA 1
ATOM 747 C C . ALA A 1 91 ? -0.822 0.918 -21.709 1.00 96.94 91 ALA A C 1
ATOM 749 O O . ALA A 1 91 ? -1.734 1.718 -21.505 1.00 96.94 91 ALA A O 1
ATOM 750 N N . ASP A 1 92 ? -0.984 -0.192 -22.441 1.00 94.94 92 ASP A N 1
ATOM 751 C CA . ASP A 1 92 ? -2.223 -0.518 -23.154 1.00 94.94 92 ASP A CA 1
ATOM 752 C C . ASP A 1 92 ? -2.599 -2.018 -23.041 1.00 94.94 92 ASP A C 1
ATOM 754 O O . ASP A 1 92 ? -1.844 -2.879 -23.515 1.00 94.94 92 ASP A O 1
ATOM 758 N N . PRO A 1 93 ? -3.732 -2.359 -22.389 1.00 95.44 93 PRO A N 1
ATOM 759 C CA . PRO A 1 93 ? -4.506 -1.460 -21.531 1.00 95.44 93 PRO A CA 1
ATOM 760 C C . PRO A 1 93 ? -3.662 -1.016 -20.329 1.00 95.44 93 PRO A C 1
ATOM 762 O O . PRO A 1 93 ? -2.840 -1.787 -19.830 1.00 95.44 93 PRO A O 1
ATOM 765 N N . GLN A 1 94 ? -3.886 0.210 -19.842 1.00 96.38 94 GLN A N 1
ATOM 766 C CA . GLN A 1 94 ? -3.122 0.726 -18.707 1.00 96.38 94 GLN A CA 1
ATOM 767 C C . GLN A 1 94 ? -3.334 -0.159 -17.472 1.00 96.38 94 GLN A C 1
ATOM 769 O O . GLN A 1 94 ? -4.458 -0.273 -16.969 1.00 96.38 94 GLN A O 1
ATOM 774 N N . CYS A 1 95 ? -2.250 -0.760 -16.984 1.00 97.62 95 CYS A N 1
ATOM 775 C CA . CYS A 1 95 ? -2.241 -1.636 -15.821 1.00 97.62 95 CYS A CA 1
ATOM 776 C C . CYS A 1 95 ? -0.937 -1.478 -15.034 1.00 97.62 95 CYS A C 1
ATOM 778 O O . CYS A 1 95 ? 0.150 -1.479 -15.610 1.00 97.62 95 CYS A O 1
ATOM 780 N N . ILE A 1 96 ? -1.050 -1.361 -13.713 1.00 97.62 96 ILE A N 1
ATOM 781 C CA . ILE A 1 96 ? 0.079 -1.328 -12.784 1.00 97.62 96 ILE A CA 1
ATOM 782 C C . ILE A 1 96 ? -0.161 -2.377 -11.711 1.00 97.62 96 ILE A C 1
ATOM 784 O O . ILE A 1 96 ? -1.222 -2.383 -11.094 1.00 97.62 96 ILE A O 1
ATOM 788 N N . GLN A 1 97 ? 0.818 -3.240 -11.476 1.00 98.31 97 GLN A N 1
ATOM 789 C CA . GLN A 1 97 ? 0.767 -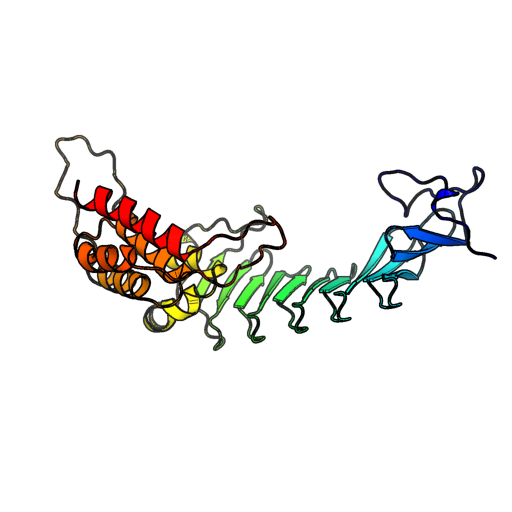4.301 -10.475 1.00 98.31 97 GLN A CA 1
ATOM 790 C C . GLN A 1 97 ? 1.969 -4.196 -9.541 1.00 98.31 97 GLN A C 1
ATOM 792 O O . GLN A 1 97 ? 3.083 -3.945 -9.998 1.00 98.31 97 GLN A O 1
ATOM 797 N N . TYR A 1 98 ? 1.749 -4.446 -8.253 1.00 97.31 98 TYR A N 1
ATOM 798 C CA . TYR A 1 98 ? 2.785 -4.509 -7.228 1.00 97.31 98 TYR A CA 1
ATOM 799 C C . TYR A 1 98 ? 2.679 -5.809 -6.439 1.00 97.31 98 TYR A C 1
ATOM 801 O O . 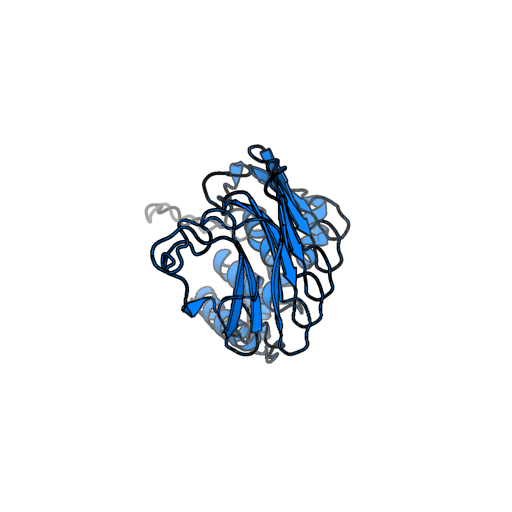TYR A 1 98 ? 1.587 -6.243 -6.063 1.00 97.31 98 TYR A O 1
ATOM 809 N N . PHE A 1 99 ? 3.828 -6.413 -6.168 1.00 97.50 99 PHE A N 1
ATOM 810 C CA . PHE A 1 99 ? 3.947 -7.727 -5.555 1.00 97.50 99 PHE A CA 1
ATOM 811 C C . PHE A 1 99 ? 4.824 -7.649 -4.307 1.00 97.50 99 PHE A C 1
ATOM 813 O O . PHE A 1 99 ? 5.730 -6.824 -4.230 1.00 97.50 99 PHE A O 1
ATOM 820 N N . THR A 1 100 ? 4.550 -8.500 -3.323 1.00 94.69 100 THR A N 1
ATOM 821 C CA . THR A 1 100 ? 5.403 -8.667 -2.141 1.00 94.69 100 THR A CA 1
ATOM 822 C C . THR A 1 100 ? 6.656 -9.473 -2.492 1.00 94.69 100 THR A C 1
ATOM 824 O O . THR A 1 100 ? 6.694 -10.158 -3.514 1.00 94.69 100 THR A O 1
ATOM 827 N N . GLU A 1 101 ? 7.662 -9.488 -1.614 1.00 94.56 101 GLU A N 1
ATOM 828 C CA . GLU A 1 101 ? 8.844 -10.355 -1.784 1.00 94.56 101 GLU A CA 1
ATOM 829 C C . GLU A 1 101 ? 8.510 -11.856 -1.800 1.00 94.56 101 GLU A C 1
ATOM 831 O O . GLU A 1 101 ? 9.289 -12.653 -2.315 1.00 94.56 101 GLU A O 1
ATOM 836 N N . ALA A 1 102 ? 7.341 -12.254 -1.287 1.00 94.69 102 ALA A N 1
ATOM 837 C CA . ALA A 1 102 ? 6.833 -13.623 -1.388 1.00 94.69 102 ALA A CA 1
ATOM 838 C C . ALA A 1 102 ? 6.147 -13.917 -2.740 1.00 94.69 102 ALA A C 1
ATOM 840 O O . ALA A 1 102 ? 5.694 -15.036 -2.971 1.00 94.69 102 ALA A O 1
ATOM 841 N N . GLY A 1 103 ? 6.044 -12.924 -3.629 1.00 96.06 103 GLY A N 1
ATOM 842 C CA . GLY A 1 103 ? 5.428 -13.042 -4.952 1.00 96.06 103 GLY A CA 1
ATOM 843 C C . GLY A 1 103 ? 3.909 -12.874 -4.962 1.00 96.06 103 GLY A C 1
ATOM 844 O O . GLY A 1 103 ? 3.269 -13.176 -5.968 1.00 96.06 103 GLY A O 1
ATOM 845 N N . VAL A 1 104 ? 3.319 -12.391 -3.866 1.00 95.69 104 VAL A N 1
ATOM 846 C CA . VAL A 1 104 ? 1.869 -12.173 -3.760 1.00 95.69 104 VAL A CA 1
ATOM 847 C C . VAL A 1 104 ? 1.526 -10.794 -4.313 1.00 95.69 104 VAL A C 1
ATOM 849 O O . VAL A 1 104 ? 2.090 -9.796 -3.870 1.00 95.69 104 VAL A O 1
ATOM 852 N N . LEU A 1 105 ? 0.601 -10.725 -5.272 1.00 97.06 105 LEU A N 1
ATOM 853 C CA . LEU A 1 105 ? 0.046 -9.461 -5.764 1.00 97.06 105 LEU A CA 1
ATOM 854 C C . LEU A 1 105 ? -0.668 -8.756 -4.606 1.00 97.06 105 LEU A C 1
ATOM 856 O O . LEU A 1 105 ? -1.604 -9.327 -4.063 1.00 97.06 105 LEU A O 1
ATOM 860 N N . TYR A 1 106 ? -0.256 -7.543 -4.230 1.00 95.19 106 TYR A N 1
ATOM 861 C CA . TYR A 1 106 ? -0.890 -6.800 -3.128 1.00 95.19 106 TYR A CA 1
ATOM 862 C C . TYR A 1 106 ? -1.610 -5.531 -3.583 1.00 95.19 106 TYR A C 1
ATOM 864 O O . TYR A 1 106 ? -2.455 -5.020 -2.847 1.00 95.19 106 TYR A O 1
ATOM 872 N N . HIS A 1 107 ? -1.324 -5.036 -4.792 1.00 96.19 107 HIS A N 1
ATOM 873 C CA . HIS A 1 107 ? -2.003 -3.879 -5.370 1.00 96.19 107 HIS A CA 1
ATOM 874 C C . HIS A 1 107 ? -2.001 -3.950 -6.901 1.00 96.19 107 HIS A C 1
ATOM 876 O O . HIS A 1 107 ? -0.975 -4.215 -7.521 1.00 96.19 107 HIS A O 1
ATOM 882 N N . GLU A 1 108 ? -3.152 -3.681 -7.506 1.00 97.31 108 GLU A N 1
ATOM 883 C CA . GLU A 1 108 ? -3.344 -3.578 -8.947 1.00 97.31 108 GLU A CA 1
ATOM 884 C C . GLU A 1 108 ? -4.184 -2.345 -9.250 1.00 97.31 108 GLU A C 1
ATOM 886 O O . GLU A 1 108 ? -5.210 -2.115 -8.609 1.00 97.31 108 GLU A O 1
ATOM 891 N N . ARG A 1 109 ? -3.785 -1.577 -10.260 1.00 96.00 109 ARG A N 1
ATOM 892 C CA . ARG A 1 109 ? -4.532 -0.436 -10.777 1.00 96.00 109 ARG A CA 1
ATOM 893 C C . ARG A 1 109 ? -4.699 -0.578 -12.278 1.00 96.00 109 ARG A C 1
ATOM 895 O O . ARG A 1 109 ? -3.726 -0.776 -12.993 1.00 96.00 109 ARG A O 1
ATOM 902 N N . THR A 1 110 ? -5.924 -0.409 -12.750 1.00 96.06 110 THR A N 1
ATOM 903 C CA . THR A 1 110 ? -6.288 -0.424 -14.167 1.00 96.06 110 THR A CA 1
ATOM 904 C C . THR A 1 110 ? -7.041 0.852 -14.533 1.00 96.06 110 THR A C 1
ATOM 906 O O . THR A 1 110 ? -7.403 1.653 -13.666 1.00 96.06 110 THR A O 1
ATOM 909 N N . ALA A 1 111 ? -7.359 1.024 -15.816 1.00 92.25 111 ALA A N 1
ATOM 910 C CA . ALA A 1 111 ? -8.274 2.076 -16.263 1.00 92.25 111 ALA A CA 1
ATOM 911 C C . ALA A 1 111 ? -9.683 1.980 -15.629 1.00 92.25 111 ALA A C 1
ATOM 913 O O . ALA A 1 111 ? -10.405 2.973 -15.578 1.00 92.25 111 ALA A O 1
ATOM 914 N N . GLN A 1 112 ? -10.088 0.800 -15.141 1.00 93.00 112 GLN A N 1
ATOM 915 C CA . GLN A 1 112 ? -11.428 0.558 -14.592 1.00 93.00 112 GLN A CA 1
ATOM 916 C C . GLN A 1 112 ? -11.512 0.765 -13.074 1.00 93.00 112 GLN A C 1
ATOM 918 O O . GLN A 1 112 ? -12.612 0.879 -12.529 1.00 93.00 112 GLN A O 1
ATOM 923 N N . GLY A 1 113 ? -10.380 0.811 -12.372 1.00 93.69 113 GLY A N 1
ATOM 924 C CA . GLY A 1 113 ? -10.357 0.844 -10.915 1.00 93.69 113 GLY A CA 1
ATOM 925 C C . GLY A 1 113 ? -9.065 0.287 -10.334 1.00 93.69 113 GLY A C 1
ATOM 926 O O . GLY A 1 113 ? -8.041 0.227 -11.010 1.00 93.69 113 GLY A O 1
ATOM 927 N N . TRP A 1 114 ? -9.107 -0.126 -9.075 1.00 94.31 114 TRP A N 1
ATOM 928 C CA . TRP A 1 114 ? -7.967 -0.751 -8.411 1.00 94.31 114 TRP A CA 1
ATOM 929 C C . TRP A 1 114 ? -8.422 -1.799 -7.399 1.00 94.31 114 TRP A C 1
ATOM 931 O O . TRP A 1 114 ? -9.576 -1.820 -6.964 1.00 94.31 114 TRP A O 1
ATOM 941 N N . GLN A 1 115 ? -7.507 -2.694 -7.053 1.00 96.50 115 GLN A N 1
ATOM 942 C CA . GLN A 1 115 ? -7.709 -3.786 -6.113 1.00 96.50 115 GLN A CA 1
ATOM 943 C C . GLN A 1 115 ? -6.484 -3.924 -5.214 1.00 96.50 115 GLN A C 1
ATOM 945 O O . GLN A 1 115 ? -5.360 -3.665 -5.643 1.00 96.50 115 GLN A O 1
ATOM 950 N N . LYS A 1 116 ? -6.705 -4.340 -3.971 1.00 96.06 116 LYS A N 1
ATOM 951 C CA . LYS A 1 116 ? -5.659 -4.724 -3.026 1.00 96.06 116 LYS A CA 1
ATOM 952 C C . LYS A 1 116 ? -5.946 -6.102 -2.457 1.00 96.06 116 LYS A C 1
ATOM 954 O O . LYS A 1 116 ? -7.108 -6.500 -2.332 1.00 96.06 116 LYS A O 1
ATOM 959 N N . TRP A 1 117 ? -4.893 -6.781 -2.027 1.00 96.81 117 TRP A N 1
ATOM 960 C CA . TRP A 1 117 ? -4.967 -8.111 -1.429 1.00 96.81 117 TRP A CA 1
ATOM 961 C C . TRP A 1 117 ? -4.193 -8.167 -0.118 1.00 96.81 117 TRP A C 1
ATOM 963 O O . TRP A 1 117 ? -3.270 -7.384 0.117 1.00 96.81 117 TRP A O 1
ATOM 973 N N . TYR A 1 118 ? -4.587 -9.101 0.737 1.00 94.81 118 TYR A N 1
ATOM 974 C CA . TYR A 1 118 ? -3.821 -9.482 1.910 1.00 94.81 118 TYR A CA 1
ATOM 975 C C . TYR A 1 118 ? -2.540 -10.222 1.501 1.00 94.81 118 TYR A C 1
ATOM 977 O O . TYR A 1 118 ? -2.493 -10.820 0.424 1.00 94.81 118 TYR A O 1
ATOM 985 N N . PRO A 1 119 ? -1.513 -10.272 2.370 1.00 91.75 119 PRO A N 1
ATOM 986 C CA . PRO A 1 119 ? -0.336 -11.112 2.139 1.00 91.75 119 PRO A CA 1
ATOM 987 C C . PRO A 1 119 ? -0.659 -12.602 1.944 1.00 91.75 119 PRO A C 1
ATOM 989 O O . PRO A 1 119 ? 0.124 -13.316 1.329 1.00 91.75 119 PRO A O 1
ATOM 992 N N . SER A 1 120 ? -1.802 -13.069 2.450 1.00 92.12 120 SER A N 1
ATOM 993 C CA . SER A 1 120 ? -2.330 -14.424 2.253 1.00 92.12 120 SER A CA 1
ATOM 994 C C . SER A 1 120 ? -2.989 -14.644 0.880 1.00 92.12 120 SER A C 1
ATOM 996 O O . SER A 1 120 ? -3.213 -15.785 0.485 1.00 92.12 120 SER A O 1
ATOM 998 N N . GLY A 1 121 ? -3.207 -13.576 0.104 1.00 94.06 121 GLY A N 1
ATOM 999 C CA . GLY A 1 121 ? -3.681 -13.620 -1.281 1.00 94.06 121 GLY A CA 1
ATOM 1000 C C . GLY A 1 121 ? -5.178 -13.368 -1.458 1.00 94.06 121 GLY A C 1
ATOM 1001 O O . GLY A 1 121 ? -5.633 -13.200 -2.590 1.00 94.06 121 GLY A O 1
ATOM 1002 N N . GLU A 1 122 ? -5.961 -13.298 -0.384 1.00 96.25 122 GLU A N 1
ATOM 1003 C CA . GLU A 1 122 ? -7.375 -12.941 -0.463 1.00 96.25 122 GLU A CA 1
ATOM 1004 C C . GLU A 1 122 ? -7.543 -11.446 -0.723 1.00 96.25 122 GLU A C 1
ATOM 1006 O O . GLU A 1 122 ? -6.731 -10.607 -0.325 1.00 96.25 122 GLU A O 1
ATOM 1011 N N . ARG A 1 123 ? -8.612 -11.094 -1.436 1.00 96.81 123 ARG A N 1
ATOM 1012 C CA . ARG A 1 123 ? -8.902 -9.703 -1.774 1.00 96.81 123 ARG A CA 1
ATOM 1013 C C . ARG A 1 123 ? -9.276 -8.940 -0.511 1.00 96.81 123 ARG A C 1
ATOM 1015 O O . ARG A 1 123 ? -10.159 -9.349 0.228 1.00 96.81 123 ARG A O 1
ATOM 1022 N N . LYS A 1 124 ? -8.620 -7.803 -0.337 1.00 96.00 124 LYS A N 1
ATOM 1023 C CA . LYS A 1 124 ? -8.732 -6.908 0.811 1.00 96.00 124 LYS A CA 1
ATOM 1024 C C . LYS A 1 124 ? -9.607 -5.709 0.492 1.00 96.00 124 LYS A C 1
ATOM 1026 O O . LYS A 1 124 ? -10.481 -5.334 1.261 1.00 96.00 124 LYS A O 1
ATOM 1031 N N . GLU A 1 125 ? -9.396 -5.115 -0.676 1.00 95.50 125 GLU A N 1
ATOM 1032 C CA . GLU A 1 125 ? -10.080 -3.888 -1.062 1.00 95.50 125 GLU A CA 1
ATOM 1033 C C . GLU A 1 125 ? -10.272 -3.850 -2.581 1.00 95.50 125 GLU A C 1
ATOM 1035 O O . GLU A 1 125 ? -9.444 -4.361 -3.336 1.00 95.50 125 GLU A O 1
ATOM 1040 N N . GLN A 1 126 ? -11.371 -3.269 -3.049 1.00 95.69 126 GLN A N 1
ATOM 1041 C CA . GLN A 1 126 ? -11.639 -3.078 -4.472 1.00 95.69 126 GLN A CA 1
ATOM 1042 C C . GLN A 1 126 ? -12.401 -1.784 -4.686 1.00 95.69 126 GLN A C 1
ATOM 1044 O O . GLN A 1 126 ? -13.467 -1.604 -4.103 1.00 95.69 126 GLN A O 1
ATOM 1049 N N . ALA A 1 127 ? -11.927 -0.947 -5.602 1.00 93.38 127 ALA A N 1
ATOM 1050 C CA . ALA A 1 127 ? -12.671 0.206 -6.072 1.00 93.38 127 ALA A CA 1
ATOM 1051 C C . ALA A 1 127 ? -12.883 0.175 -7.578 1.00 93.38 127 ALA A C 1
ATOM 1053 O O . ALA A 1 127 ? -11.977 -0.135 -8.350 1.00 93.38 127 ALA A O 1
ATOM 1054 N N . VAL A 1 128 ? -14.083 0.575 -7.987 1.00 91.75 128 VAL A N 1
ATOM 1055 C CA . VAL A 1 128 ? -14.410 0.890 -9.381 1.00 91.75 128 VAL A CA 1
ATOM 1056 C C . VAL A 1 128 ? -14.264 2.396 -9.577 1.00 91.75 128 VAL A C 1
ATOM 1058 O O . VAL A 1 128 ? -14.734 3.176 -8.744 1.00 91.75 128 VAL A O 1
ATOM 1061 N N . LEU A 1 129 ? -13.618 2.828 -10.661 1.00 85.81 129 LEU A N 1
ATOM 1062 C CA . LEU A 1 129 ? -13.419 4.248 -10.950 1.00 85.81 129 LEU A CA 1
ATOM 1063 C C . LEU A 1 129 ? -14.773 4.958 -11.115 1.00 85.81 129 LEU A C 1
ATOM 1065 O O . LEU A 1 129 ? -15.608 4.550 -11.918 1.00 85.81 129 LEU A O 1
ATOM 1069 N N . GLY A 1 130 ? -15.002 6.008 -10.319 1.00 84.44 130 GLY A N 1
ATOM 1070 C CA . GLY A 1 130 ? -16.295 6.706 -10.252 1.00 84.44 130 GLY A CA 1
ATOM 1071 C C . GLY A 1 130 ? -17.417 5.911 -9.566 1.00 84.44 130 GLY A C 1
ATOM 1072 O O . GLY A 1 130 ? -18.560 6.362 -9.551 1.00 84.44 130 GLY A O 1
ATOM 1073 N N . GLY A 1 131 ? -17.104 4.738 -9.012 1.00 89.12 131 GLY A N 1
ATOM 1074 C CA . GLY A 1 131 ? -18.038 3.843 -8.342 1.00 89.12 131 GLY A CA 1
ATOM 1075 C C . GLY A 1 131 ? -17.793 3.744 -6.839 1.00 89.12 131 GLY A C 1
ATOM 1076 O O . GLY A 1 131 ? -17.521 4.730 -6.152 1.00 89.12 131 GLY A O 1
ATOM 1077 N N . ARG A 1 132 ? -17.939 2.528 -6.310 1.00 91.25 132 ARG A N 1
ATOM 1078 C CA . ARG A 1 132 ? -17.764 2.228 -4.888 1.00 91.25 132 ARG A CA 1
ATOM 1079 C C . ARG A 1 132 ? -16.416 1.570 -4.630 1.00 91.25 132 ARG A C 1
ATOM 1081 O O . ARG A 1 132 ? -15.925 0.821 -5.472 1.00 91.25 132 ARG A O 1
ATOM 1088 N N . CYS A 1 133 ? -15.858 1.859 -3.463 1.00 93.06 133 CYS A N 1
ATOM 1089 C CA . CYS A 1 133 ? -14.793 1.097 -2.839 1.00 93.06 133 CYS A CA 1
ATOM 1090 C C . CYS A 1 133 ? -15.412 0.138 -1.818 1.00 93.06 133 CYS A C 1
ATOM 1092 O O . CYS A 1 133 ? -16.238 0.563 -1.013 1.00 93.06 133 CYS A O 1
ATOM 1094 N N . THR A 1 134 ? -15.029 -1.133 -1.854 1.00 95.94 134 THR A N 1
ATOM 1095 C CA . THR A 1 134 ? -15.459 -2.168 -0.910 1.00 95.94 134 THR A CA 1
ATOM 1096 C C . THR A 1 134 ? -14.241 -2.743 -0.211 1.00 95.94 134 THR A C 1
ATOM 1098 O O . THR A 1 134 ? -13.275 -3.115 -0.875 1.00 95.94 134 THR A O 1
ATOM 1101 N N . TYR A 1 135 ? -14.313 -2.837 1.110 1.00 96.94 135 TYR A N 1
ATOM 1102 C CA . TYR A 1 135 ? -13.327 -3.489 1.959 1.00 96.94 135 TYR A CA 1
ATOM 1103 C C . TYR A 1 135 ? -13.872 -4.853 2.405 1.00 96.94 135 TYR A C 1
ATOM 1105 O O . TYR A 1 135 ? -15.043 -4.954 2.784 1.00 96.94 135 TYR A O 1
ATOM 1113 N N . TYR A 1 136 ? -13.038 -5.887 2.374 1.00 98.12 136 TYR A N 1
ATOM 1114 C CA . TYR A 1 136 ? -13.390 -7.281 2.650 1.00 98.12 136 TYR A CA 1
ATOM 1115 C C . TYR A 1 136 ? -12.555 -7.834 3.801 1.00 98.12 136 TYR A C 1
ATOM 1117 O O . TYR A 1 136 ? -11.427 -7.397 3.991 1.00 98.12 136 TYR A O 1
ATOM 1125 N N . GLY A 1 137 ? -13.086 -8.803 4.543 1.00 97.56 137 GLY A N 1
ATOM 1126 C CA . GLY A 1 137 ? -12.270 -9.648 5.411 1.00 97.56 137 GLY A CA 1
ATOM 1127 C C . GLY A 1 137 ? -11.501 -10.714 4.633 1.00 97.56 137 GLY A C 1
ATOM 1128 O O . GLY A 1 137 ? -11.716 -10.911 3.434 1.00 97.56 137 GLY A O 1
ATOM 1129 N N . LYS A 1 138 ? -10.606 -11.432 5.324 1.00 96.62 138 LYS A N 1
ATOM 1130 C CA . LYS A 1 138 ? -9.797 -12.515 4.729 1.00 96.62 138 LYS A CA 1
ATOM 1131 C C . LYS A 1 138 ? -10.651 -13.685 4.225 1.00 96.62 138 LYS A C 1
ATOM 1133 O O . LYS A 1 138 ? -10.240 -14.400 3.325 1.00 96.62 138 LYS A O 1
ATOM 1138 N N . ASP A 1 139 ? -11.862 -13.854 4.746 1.00 97.31 139 ASP A N 1
ATOM 1139 C CA . ASP A 1 139 ? -12.852 -14.830 4.270 1.00 97.31 139 ASP A CA 1
ATOM 1140 C C . ASP A 1 139 ? -13.603 -14.393 2.991 1.00 97.31 139 ASP A C 1
ATOM 1142 O O . ASP A 1 139 ? -14.416 -15.147 2.454 1.00 97.31 139 ASP A O 1
ATOM 1146 N N . GLY A 1 140 ? -13.342 -13.180 2.490 1.00 97.06 140 GLY A N 1
ATOM 1147 C CA . GLY A 1 140 ? -13.986 -12.605 1.311 1.00 97.06 140 GLY A CA 1
ATOM 1148 C C . GLY A 1 140 ? -15.361 -11.979 1.565 1.00 97.06 140 GLY A C 1
ATOM 1149 O O . GLY A 1 140 ? -15.995 -11.520 0.610 1.00 97.06 140 GLY A O 1
ATOM 1150 N N . VAL A 1 141 ? -15.838 -11.923 2.812 1.00 98.06 141 VAL A N 1
ATOM 1151 C CA . VAL A 1 141 ? -17.080 -11.223 3.167 1.00 98.06 141 VAL A CA 1
ATOM 1152 C C . VAL A 1 141 ? -16.812 -9.719 3.226 1.00 98.06 141 VAL A C 1
ATOM 1154 O O . VAL A 1 141 ? -15.819 -9.262 3.788 1.00 98.06 141 VAL A O 1
ATOM 1157 N N . TRP A 1 142 ? -17.688 -8.916 2.617 1.00 97.81 142 TRP A N 1
ATOM 1158 C CA . TRP A 1 142 ? -17.533 -7.461 2.637 1.00 97.81 142 TRP A CA 1
ATOM 1159 C C . TRP A 1 142 ? -17.840 -6.903 4.035 1.00 97.81 142 TRP A C 1
ATOM 1161 O O . TRP A 1 142 ? -18.844 -7.247 4.657 1.00 97.81 142 TRP A O 1
ATOM 1171 N N . ALA A 1 143 ? -16.982 -6.007 4.510 1.00 97.94 143 ALA A N 1
ATOM 1172 C CA . ALA A 1 143 ? -17.070 -5.390 5.829 1.00 97.94 143 ALA A CA 1
ATOM 1173 C C . ALA A 1 143 ? -17.614 -3.957 5.750 1.00 97.94 143 ALA A C 1
ATOM 1175 O O . ALA A 1 143 ? -18.483 -3.553 6.531 1.00 97.94 143 ALA A O 1
ATOM 1176 N N . ALA A 1 144 ? -17.114 -3.186 4.784 1.00 97.06 144 ALA A N 1
ATOM 1177 C CA . ALA A 1 144 ? -17.481 -1.793 4.586 1.00 97.06 144 ALA A CA 1
ATOM 1178 C C . ALA A 1 144 ? -17.461 -1.423 3.103 1.00 97.06 144 ALA A C 1
ATOM 1180 O O . ALA A 1 144 ? -16.737 -2.008 2.303 1.00 97.06 144 ALA A O 1
ATOM 1181 N N . GLU A 1 145 ? -18.250 -0.421 2.742 1.00 95.44 145 GLU A N 1
ATOM 1182 C CA . GLU A 1 145 ? -18.323 0.110 1.389 1.00 95.44 145 GLU A CA 1
ATOM 1183 C C . GLU A 1 145 ? -18.440 1.636 1.453 1.00 95.44 145 GLU A C 1
ATOM 1185 O O . GLU A 1 145 ? -19.197 2.166 2.265 1.00 95.44 145 GLU A O 1
ATOM 1190 N N . CYS A 1 146 ? -17.715 2.362 0.608 1.00 91.81 146 CYS A N 1
ATOM 1191 C CA . CYS A 1 146 ? -17.791 3.819 0.503 1.00 91.81 146 CYS A CA 1
ATOM 1192 C C . CYS A 1 146 ? -17.787 4.265 -0.965 1.00 91.81 146 CYS A C 1
ATOM 1194 O O . CYS A 1 146 ? -17.466 3.487 -1.864 1.00 91.81 146 CYS A O 1
ATOM 1196 N N . LEU A 1 147 ? -18.173 5.511 -1.247 1.00 86.50 147 LEU A N 1
ATOM 1197 C CA . LEU A 1 147 ? -18.010 6.065 -2.593 1.00 86.50 147 LEU A CA 1
ATOM 1198 C C . LEU A 1 147 ? -16.532 6.371 -2.844 1.00 86.50 147 LEU A C 1
ATOM 1200 O O . LEU A 1 147 ? -15.885 7.059 -2.054 1.00 86.50 147 LEU A O 1
ATOM 1204 N N . ALA A 1 148 ? -15.999 5.862 -3.954 1.00 76.81 148 ALA A N 1
ATOM 1205 C CA . ALA A 1 148 ? -14.642 6.169 -4.363 1.00 76.81 148 ALA A CA 1
ATOM 1206 C C . ALA A 1 148 ? -14.600 7.637 -4.803 1.00 76.81 148 ALA A C 1
ATOM 1208 O O . ALA A 1 148 ? -15.267 8.015 -5.765 1.00 76.81 148 ALA A O 1
ATOM 1209 N N . ASN A 1 149 ? -13.830 8.476 -4.105 1.00 70.25 149 ASN A N 1
ATOM 1210 C CA . ASN A 1 149 ? -13.599 9.847 -4.543 1.00 70.25 149 ASN A CA 1
ATOM 1211 C C . ASN A 1 149 ? -12.373 9.885 -5.474 1.00 70.25 149 ASN A C 1
ATOM 1213 O O . ASN A 1 149 ? -11.248 9.738 -4.991 1.00 70.25 149 ASN A O 1
ATOM 1217 N N . PRO A 1 150 ? -12.553 10.091 -6.791 1.00 59.03 150 PRO A N 1
ATOM 1218 C CA . PRO A 1 150 ? -11.451 10.045 -7.747 1.00 59.03 150 PRO A CA 1
ATOM 1219 C C . PRO A 1 150 ? -10.481 11.231 -7.626 1.00 59.03 150 PRO A C 1
ATOM 1221 O O . PRO A 1 150 ? -9.378 11.150 -8.155 1.00 59.03 150 PRO A O 1
ATOM 1224 N N . GLN A 1 151 ? -10.856 12.327 -6.952 1.00 57.56 151 GLN A N 1
ATOM 1225 C CA . GLN A 1 151 ? -10.073 13.571 -6.960 1.00 57.56 151 GLN A CA 1
ATOM 1226 C C . GLN A 1 151 ? -8.900 13.602 -5.974 1.00 57.56 151 GLN A C 1
ATOM 1228 O O . GLN A 1 151 ? -7.999 14.415 -6.154 1.00 57.56 151 GLN A O 1
ATOM 1233 N N . PHE A 1 152 ? -8.886 12.762 -4.936 1.00 50.25 152 PHE A N 1
ATOM 1234 C CA . PHE A 1 152 ? -7.971 12.974 -3.806 1.00 50.25 152 PHE A CA 1
ATOM 1235 C C . PHE A 1 152 ? -6.760 12.047 -3.738 1.00 50.25 152 PHE A C 1
ATOM 1237 O O . PHE A 1 152 ? -5.982 12.182 -2.799 1.00 50.25 152 PHE A O 1
ATOM 1244 N N . GLY A 1 153 ? -6.569 11.108 -4.677 1.00 48.28 153 GLY A N 1
ATOM 1245 C CA . GLY A 1 153 ? -5.454 10.139 -4.599 1.00 48.28 153 GLY A CA 1
ATOM 1246 C C . GLY A 1 153 ? -5.381 9.392 -3.252 1.00 48.28 153 GLY A C 1
ATOM 1247 O O . GLY A 1 153 ? -4.359 8.813 -2.906 1.00 48.28 153 GLY A O 1
ATOM 1248 N N . GLY A 1 154 ? -6.473 9.451 -2.490 1.00 53.28 154 GLY A N 1
ATOM 1249 C CA . GLY A 1 154 ? -6.581 9.225 -1.062 1.00 53.28 154 GLY A CA 1
ATOM 1250 C C . GLY A 1 154 ? -8.055 9.357 -0.686 1.00 53.28 154 GLY A C 1
ATOM 1251 O O . GLY A 1 154 ? -8.816 10.107 -1.304 1.00 53.28 154 GLY A O 1
ATOM 1252 N N . PHE A 1 155 ? -8.499 8.553 0.269 1.00 53.59 155 PHE A N 1
ATOM 1253 C CA . PHE A 1 155 ? -9.916 8.409 0.570 1.00 53.59 155 PHE A CA 1
ATOM 1254 C C . PHE A 1 155 ? -10.429 9.618 1.354 1.00 53.59 155 PHE A C 1
ATOM 1256 O O . PHE A 1 155 ? -10.179 9.772 2.549 1.00 53.59 155 PHE A O 1
ATOM 1263 N N . GLY A 1 156 ? -11.204 10.472 0.689 1.00 56.84 156 GLY A N 1
ATOM 1264 C CA . GLY A 1 156 ? -12.103 11.388 1.378 1.00 56.84 156 GLY A CA 1
ATOM 1265 C C . GLY A 1 156 ? -13.239 10.589 2.014 1.00 56.84 156 GLY A C 1
ATOM 1266 O O . GLY A 1 156 ? -14.275 10.393 1.388 1.00 56.84 156 GLY A O 1
ATOM 1267 N N . PHE A 1 157 ? -13.039 10.099 3.236 1.00 65.75 157 PHE A N 1
ATOM 1268 C CA . PHE A 1 157 ? -14.039 9.337 3.981 1.00 65.75 157 PHE A CA 1
ATOM 1269 C C . PHE A 1 157 ? -15.173 10.256 4.465 1.00 65.75 157 PHE A C 1
ATOM 1271 O O . PHE A 1 157 ? -15.134 10.787 5.575 1.00 65.75 157 PHE A O 1
ATOM 1278 N N . GLN A 1 158 ? -16.195 10.467 3.631 1.00 71.56 158 GLN A N 1
ATOM 1279 C CA . GLN A 1 158 ? -17.452 11.062 4.088 1.00 71.56 158 GLN A CA 1
ATOM 1280 C C . GLN A 1 158 ? -18.321 9.970 4.707 1.00 71.56 158 GLN A C 1
ATOM 1282 O O . GLN A 1 158 ? -18.751 9.041 4.022 1.00 71.56 158 GLN A O 1
ATOM 1287 N N . ARG A 1 159 ? -18.571 10.077 6.016 1.00 72.88 159 ARG A N 1
ATOM 1288 C CA . ARG A 1 159 ? -19.320 9.083 6.801 1.00 72.88 159 ARG A CA 1
ATOM 1289 C C . ARG A 1 159 ? -20.701 8.799 6.205 1.00 72.88 159 ARG A C 1
ATOM 1291 O O . ARG A 1 159 ? -21.155 7.663 6.225 1.00 72.88 159 ARG A O 1
ATOM 1298 N N . GLU A 1 160 ? -21.356 9.815 5.653 1.00 78.25 160 GLU A N 1
ATOM 1299 C CA . GLU A 1 160 ? -22.698 9.738 5.064 1.00 78.25 160 GLU A CA 1
ATOM 1300 C C . GLU A 1 160 ? -22.751 8.869 3.798 1.00 78.25 160 GLU A C 1
ATOM 1302 O O . GLU A 1 160 ? -23.826 8.448 3.377 1.00 78.25 160 GLU A O 1
ATOM 1307 N N . GLN A 1 161 ? -21.598 8.594 3.189 1.00 86.81 161 GLN A N 1
ATOM 1308 C CA . GLN A 1 161 ? -21.472 7.802 1.967 1.00 86.81 161 GLN A CA 1
ATOM 1309 C C . GLN A 1 161 ? -21.031 6.361 2.245 1.00 86.81 161 GLN A C 1
ATOM 1311 O O . GLN A 1 161 ? -20.757 5.610 1.305 1.00 86.81 161 GLN A O 1
ATOM 1316 N N . MET A 1 162 ? -20.951 5.974 3.520 1.00 92.19 162 MET A N 1
ATOM 1317 C CA . MET A 1 162 ? -20.505 4.651 3.934 1.00 92.19 162 MET A CA 1
ATOM 1318 C C . MET A 1 162 ? -21.665 3.706 4.220 1.00 92.19 162 MET A C 1
ATOM 1320 O O . MET A 1 162 ? -22.710 4.091 4.744 1.00 92.19 162 MET A O 1
ATOM 1324 N N . ARG A 1 163 ? -21.448 2.433 3.903 1.00 95.62 163 ARG A N 1
ATOM 1325 C CA . ARG A 1 163 ? -22.283 1.306 4.308 1.00 95.62 163 ARG A CA 1
ATOM 1326 C C . ARG A 1 163 ? -21.415 0.306 5.040 1.00 95.62 163 ARG A C 1
ATOM 1328 O O . ARG A 1 163 ? -20.256 0.104 4.689 1.00 95.62 163 ARG A O 1
ATOM 1335 N N . PHE A 1 164 ? -22.007 -0.336 6.029 1.00 97.12 164 PHE A N 1
ATOM 1336 C CA . PHE A 1 164 ? -21.325 -1.286 6.887 1.00 97.12 164 PHE A CA 1
ATOM 1337 C C . PHE A 1 164 ? -22.119 -2.583 6.941 1.00 97.12 164 PHE A C 1
ATOM 1339 O O . PHE A 1 164 ? -23.352 -2.561 6.950 1.00 97.12 164 PHE A O 1
ATOM 1346 N N . HIS A 1 165 ? -21.413 -3.710 6.971 1.00 97.94 165 HIS A N 1
ATOM 1347 C CA . HIS A 1 165 ? -22.018 -5.002 7.250 1.00 97.94 165 HIS A CA 1
ATOM 1348 C C . HIS A 1 165 ? -22.028 -5.219 8.767 1.00 97.94 165 HIS A C 1
ATOM 1350 O O . HIS A 1 165 ? -21.173 -5.912 9.311 1.00 97.94 165 HIS A O 1
ATOM 1356 N N . ASP A 1 166 ? -22.999 -4.633 9.471 1.00 97.12 166 ASP A N 1
ATOM 1357 C CA . ASP A 1 166 ? -22.974 -4.542 10.941 1.00 97.12 166 ASP A CA 1
ATOM 1358 C C . ASP A 1 166 ? -22.764 -5.882 11.656 1.00 97.12 166 ASP A C 1
ATOM 1360 O O . ASP A 1 166 ? -21.930 -5.963 12.552 1.00 97.12 166 ASP A O 1
ATOM 1364 N N . ALA A 1 167 ? -23.478 -6.938 11.247 1.00 97.56 167 ALA A N 1
ATOM 1365 C CA . ALA A 1 167 ? -23.336 -8.263 11.860 1.00 97.56 167 ALA A CA 1
ATOM 1366 C C . ALA A 1 167 ? -21.908 -8.821 11.723 1.00 97.56 167 ALA A C 1
ATOM 1368 O O . ALA A 1 167 ? -21.352 -9.332 12.687 1.00 97.56 167 ALA A O 1
ATOM 1369 N N . TYR A 1 168 ? -21.295 -8.638 10.552 1.00 98.25 168 TYR A N 1
ATOM 1370 C CA . TYR A 1 168 ? -19.936 -9.084 10.274 1.00 98.25 168 TYR A CA 1
ATOM 1371 C C . TYR A 1 168 ? -18.917 -8.277 11.082 1.00 98.25 168 TYR A C 1
ATOM 1373 O O . TYR A 1 168 ? -18.045 -8.835 11.738 1.00 98.25 168 TYR A O 1
ATOM 1381 N N . LEU A 1 169 ? -19.069 -6.950 11.125 1.00 97.31 169 LEU A N 1
ATOM 1382 C CA . LEU A 1 169 ? -18.188 -6.091 11.918 1.00 97.31 169 LEU A CA 1
ATOM 1383 C C . LEU A 1 169 ? -18.268 -6.388 13.415 1.00 97.31 169 LEU A C 1
ATOM 1385 O O . LEU A 1 169 ? -17.248 -6.338 14.092 1.00 97.31 169 LEU A O 1
ATOM 1389 N N . GLN A 1 170 ? -19.447 -6.710 13.949 1.00 95.50 170 GLN A N 1
ATOM 1390 C CA . GLN A 1 170 ? -19.585 -7.070 15.364 1.00 95.50 170 GLN A CA 1
ATOM 1391 C C . GLN A 1 170 ? -18.743 -8.292 15.748 1.00 95.50 170 GLN A C 1
ATOM 1393 O O . GLN A 1 170 ? -18.237 -8.340 16.870 1.00 95.50 170 GLN A O 1
ATOM 1398 N N . GLU A 1 171 ? -18.577 -9.234 14.824 1.00 96.94 171 GLU A N 1
ATOM 1399 C CA . GLU A 1 171 ? -17.846 -10.480 15.039 1.00 96.94 171 GLU A CA 1
ATOM 1400 C C . GLU A 1 171 ? -16.354 -10.357 14.683 1.00 96.94 171 GLU A C 1
ATOM 1402 O O . GLU A 1 171 ? -15.506 -10.824 15.442 1.00 96.94 171 GLU A O 1
ATOM 1407 N N . HIS A 1 172 ? -16.016 -9.645 13.601 1.00 97.44 172 HIS A N 1
ATOM 1408 C CA . HIS A 1 172 ? -14.685 -9.708 12.978 1.00 97.44 172 HIS A CA 1
ATOM 1409 C C . HIS A 1 172 ? -13.839 -8.428 13.077 1.00 97.44 172 HIS A C 1
ATOM 1411 O O . HIS A 1 172 ? -12.706 -8.411 12.600 1.00 97.44 172 HIS A O 1
ATOM 1417 N N . TYR A 1 173 ? -14.319 -7.339 13.696 1.00 96.81 173 TYR A N 1
ATOM 1418 C CA . TYR A 1 173 ? -13.586 -6.060 13.655 1.00 96.81 173 TYR A CA 1
ATOM 1419 C C . TYR A 1 173 ? -12.152 -6.117 14.208 1.00 96.81 173 TYR A C 1
ATOM 1421 O O . TYR A 1 173 ? -11.310 -5.358 13.743 1.00 96.81 173 TYR A O 1
ATOM 1429 N N . LEU A 1 174 ? -11.857 -6.974 15.193 1.00 96.31 174 LEU A N 1
ATOM 1430 C CA . LEU A 1 174 ? -10.497 -7.090 15.733 1.00 96.31 174 LEU A CA 1
ATOM 1431 C C . LEU A 1 174 ? -9.531 -7.673 14.700 1.00 96.31 174 LEU A C 1
ATOM 1433 O O . LEU A 1 174 ? -8.434 -7.151 14.560 1.00 96.31 174 LEU A O 1
ATOM 1437 N N . GLU A 1 175 ? -9.950 -8.694 13.955 1.00 95.56 175 GLU A N 1
ATOM 1438 C CA . GLU A 1 175 ? -9.139 -9.274 12.882 1.00 95.56 175 GLU A CA 1
ATOM 1439 C C . GLU A 1 175 ? -8.921 -8.256 11.757 1.00 95.56 175 GLU A C 1
ATOM 1441 O O . GLU A 1 175 ? -7.802 -8.071 11.287 1.00 95.56 175 GLU A O 1
ATOM 1446 N N . LEU A 1 176 ? -9.973 -7.526 11.371 1.00 96.06 176 LEU A N 1
ATOM 1447 C CA . LEU A 1 176 ? -9.868 -6.483 10.349 1.00 96.06 176 LEU A CA 1
ATOM 1448 C C . LEU A 1 176 ? -8.909 -5.357 10.769 1.00 96.06 176 LEU A C 1
ATOM 1450 O O . LEU A 1 176 ? -8.204 -4.805 9.932 1.00 96.06 176 LEU A O 1
ATOM 1454 N N . LEU A 1 177 ? -8.853 -5.028 12.063 1.00 95.50 177 LEU A N 1
ATOM 1455 C CA . LEU A 1 177 ? -7.957 -4.008 12.620 1.00 95.50 177 LEU A CA 1
ATOM 1456 C C . LEU A 1 177 ? -6.485 -4.443 12.718 1.00 95.50 177 LEU A C 1
ATOM 1458 O O . LEU A 1 177 ? -5.648 -3.619 13.098 1.00 95.50 177 LEU A O 1
ATOM 1462 N N . GLU A 1 178 ? -6.150 -5.695 12.396 1.00 92.06 178 GLU A N 1
ATOM 1463 C CA . GLU A 1 178 ? -4.756 -6.085 12.149 1.00 92.06 178 GLU A CA 1
ATOM 1464 C C . GLU A 1 178 ? -4.195 -5.371 10.911 1.00 92.06 178 GLU A C 1
ATOM 1466 O O . GLU A 1 178 ? -2.996 -5.104 10.853 1.00 92.06 178 GLU A O 1
ATOM 1471 N N . ASP A 1 179 ? -5.058 -5.019 9.950 1.00 89.88 179 ASP A N 1
ATOM 1472 C CA . ASP A 1 179 ? -4.710 -4.173 8.813 1.00 89.88 179 ASP A CA 1
ATOM 1473 C C . ASP A 1 179 ? -4.950 -2.695 9.142 1.00 89.88 179 ASP A C 1
ATOM 1475 O O . ASP A 1 179 ? -6.074 -2.251 9.398 1.00 89.88 179 ASP A O 1
ATOM 1479 N N . GLU A 1 180 ? -3.880 -1.903 9.096 1.00 86.62 180 GLU A N 1
ATOM 1480 C CA . GLU A 1 180 ? -3.934 -0.469 9.387 1.00 86.62 180 GLU A CA 1
ATOM 1481 C C . GLU A 1 180 ? -4.843 0.291 8.401 1.00 86.62 180 GLU A C 1
ATOM 1483 O O . GLU A 1 180 ? -5.489 1.267 8.798 1.00 86.62 180 GLU A O 1
ATOM 1488 N N . ASP A 1 181 ? -4.993 -0.205 7.164 1.00 88.56 181 ASP A N 1
ATOM 1489 C CA . ASP A 1 181 ? -5.890 0.379 6.156 1.00 88.56 181 ASP A CA 1
ATOM 1490 C C . ASP A 1 181 ? -7.372 0.323 6.583 1.00 88.56 181 ASP A C 1
ATOM 1492 O O . ASP A 1 181 ? -8.183 1.125 6.108 1.00 88.56 181 ASP A O 1
ATOM 1496 N N . PHE A 1 182 ? -7.756 -0.588 7.490 1.00 93.75 182 PHE A N 1
ATOM 1497 C CA . PHE A 1 182 ? -9.149 -0.730 7.926 1.00 93.75 182 PHE A CA 1
ATOM 1498 C C . PHE A 1 182 ? -9.564 0.284 9.001 1.00 93.75 182 PHE A C 1
ATOM 1500 O O . PHE A 1 182 ? -10.749 0.608 9.147 1.00 93.75 182 PHE A O 1
ATOM 1507 N N . PHE A 1 183 ? -8.615 0.823 9.772 1.00 92.88 183 PHE A N 1
ATOM 1508 C CA . PHE A 1 183 ? -8.927 1.664 10.931 1.00 92.88 183 PHE A CA 1
ATOM 1509 C C . PHE A 1 183 ? -9.838 2.875 10.620 1.00 92.88 183 PHE A C 1
ATOM 1511 O O . PHE A 1 183 ? -10.770 3.126 11.394 1.00 92.88 183 PHE A O 1
ATOM 1518 N N . PRO A 1 184 ? -9.680 3.605 9.495 1.00 90.50 184 PRO A N 1
ATOM 1519 C CA . PRO A 1 184 ? -10.596 4.689 9.130 1.00 90.50 184 PRO A CA 1
ATOM 1520 C C . PRO A 1 184 ? -12.056 4.242 8.936 1.00 90.50 184 PRO A C 1
ATOM 1522 O O . PRO A 1 184 ? -12.980 4.969 9.327 1.00 90.50 184 PRO A O 1
ATOM 1525 N N . TYR A 1 185 ? -12.280 3.043 8.386 1.00 93.00 185 TYR A N 1
ATOM 1526 C CA . TYR A 1 185 ? -13.615 2.454 8.240 1.00 93.00 185 TYR A CA 1
ATOM 1527 C C . TYR A 1 185 ? -14.208 2.129 9.610 1.00 93.00 185 TYR A C 1
ATOM 1529 O O . TYR A 1 185 ? -15.338 2.522 9.901 1.00 93.00 185 TYR A O 1
ATOM 1537 N N . PHE A 1 186 ? -13.418 1.507 10.489 1.00 95.00 186 PHE A N 1
ATOM 1538 C CA . PHE A 1 186 ? -13.834 1.199 11.856 1.00 95.00 186 PHE A CA 1
ATOM 1539 C C . PHE A 1 186 ? -14.238 2.456 12.640 1.00 95.00 186 PHE A C 1
ATOM 1541 O O . PHE A 1 186 ? -15.304 2.505 13.250 1.00 95.00 186 PHE A O 1
ATOM 1548 N N . VAL A 1 187 ? -13.433 3.520 12.585 1.00 93.00 187 VAL A N 1
ATOM 1549 C CA . VAL A 1 187 ? -13.746 4.798 13.247 1.00 93.00 187 VAL A CA 1
ATOM 1550 C C . VAL A 1 187 ? -15.055 5.406 12.740 1.00 93.00 187 VAL A C 1
ATOM 1552 O O . VAL A 1 187 ? -15.793 6.015 13.518 1.00 93.00 187 VAL A O 1
ATOM 1555 N N . SER A 1 188 ? -15.331 5.260 11.445 1.00 92.38 188 SER A N 1
ATOM 1556 C CA . SER A 1 188 ? -16.541 5.783 10.809 1.00 92.38 188 SER A CA 1
ATOM 1557 C C . SER A 1 188 ? -17.780 4.938 11.120 1.00 92.38 188 SER A C 1
ATOM 1559 O O . SER A 1 188 ? -18.882 5.486 11.201 1.00 92.38 188 SER A O 1
ATOM 1561 N N . TRP A 1 189 ? -17.591 3.636 11.351 1.00 94.44 189 TRP A N 1
ATOM 1562 C CA . TRP A 1 189 ? -18.627 2.717 11.817 1.00 94.44 189 TRP A CA 1
ATOM 1563 C C . TRP A 1 189 ? -19.102 3.057 13.235 1.00 94.44 189 TRP A C 1
ATOM 1565 O O . TRP A 1 189 ? -20.304 3.079 13.504 1.00 94.44 189 TRP A O 1
ATOM 1575 N N . LEU A 1 190 ? -18.184 3.408 14.142 1.00 93.62 190 LEU A N 1
ATOM 1576 C CA . LEU A 1 190 ? -18.552 3.771 15.512 1.00 93.62 190 LEU A CA 1
ATOM 1577 C C . LEU A 1 190 ? -19.424 5.049 15.549 1.00 93.62 190 LEU A C 1
ATOM 1579 O O . LEU A 1 190 ? -19.184 5.985 14.777 1.00 93.62 190 LEU A O 1
ATOM 1583 N N . PRO A 1 191 ? -20.426 5.153 16.446 1.00 90.94 191 PRO A N 1
ATOM 1584 C CA . PRO A 1 191 ? -21.217 6.370 16.649 1.00 90.94 191 PRO A CA 1
ATOM 1585 C C . PRO A 1 191 ? -20.319 7.586 16.880 1.00 90.94 191 PRO A C 1
ATOM 1587 O O . PRO A 1 191 ? -19.302 7.478 17.557 1.00 90.94 191 PRO A O 1
ATOM 1590 N N . GLU A 1 192 ? -20.674 8.761 16.350 1.00 86.62 192 GLU A N 1
ATOM 1591 C CA . GLU A 1 192 ? -19.871 9.958 16.615 1.00 86.62 192 GLU A CA 1
ATOM 1592 C C . GLU A 1 192 ? -19.725 10.181 18.132 1.00 86.62 192 GLU A C 1
ATOM 1594 O O . GLU A 1 192 ? -20.736 10.205 18.844 1.00 86.62 192 GLU A O 1
ATOM 1599 N N . PRO A 1 193 ? -18.495 10.379 18.654 1.00 82.88 193 PRO A N 1
ATOM 1600 C CA . PRO A 1 193 ? -18.350 10.818 20.032 1.00 82.88 193 PRO A CA 1
ATOM 1601 C C . PRO A 1 193 ? -19.093 12.142 20.159 1.00 82.88 193 PRO A C 1
ATOM 1603 O O . PRO A 1 193 ? -19.061 12.954 19.231 1.00 82.88 193 PRO A O 1
ATOM 1606 N N . ASN A 1 194 ? -19.746 12.373 21.298 1.00 69.81 194 ASN A N 1
ATOM 1607 C CA . ASN A 1 194 ? -20.467 13.615 21.554 1.00 69.81 194 ASN A CA 1
ATOM 1608 C C . ASN A 1 194 ? -19.539 14.810 21.300 1.00 69.81 194 ASN A C 1
ATOM 1610 O O . ASN A 1 194 ? -18.736 15.185 22.163 1.00 69.81 194 ASN A O 1
ATOM 1614 N N . LYS A 1 195 ? -19.637 15.408 20.103 1.00 65.62 195 LYS A N 1
ATOM 1615 C CA . LYS A 1 195 ? -18.855 16.585 19.740 1.00 65.62 195 LYS A CA 1
ATOM 1616 C C . LYS A 1 195 ? -19.137 17.616 20.820 1.00 65.62 195 LYS A C 1
ATOM 1618 O O . LYS A 1 195 ? -20.285 17.776 21.248 1.00 65.62 195 LYS A O 1
ATOM 1623 N N . LYS A 1 196 ? -18.100 18.324 21.278 1.00 56.09 196 LYS A N 1
ATOM 1624 C CA . LYS A 1 196 ? -18.270 19.533 22.090 1.00 56.09 196 LYS A CA 1
ATOM 1625 C C . LYS A 1 196 ? -19.027 20.543 21.224 1.00 56.09 196 LYS A C 1
ATOM 1627 O O . LYS A 1 196 ? -18.426 21.456 20.669 1.00 56.09 196 LYS A O 1
ATOM 1632 N N . THR A 1 197 ? -20.344 20.395 21.069 1.00 52.16 197 THR A N 1
ATOM 1633 C CA . THR A 1 197 ? -21.179 21.487 20.592 1.00 52.16 197 THR A CA 1
ATOM 1634 C C . THR A 1 197 ? -20.861 22.617 21.552 1.00 52.16 197 THR A C 1
ATOM 1636 O O . THR A 1 197 ? -21.015 22.429 22.763 1.00 52.16 197 THR A O 1
ATOM 1639 N N . ARG A 1 198 ? -20.313 23.726 21.038 1.00 51.62 198 ARG A N 1
ATOM 1640 C CA . ARG A 1 198 ? -20.085 24.970 21.780 1.00 51.62 198 ARG A CA 1
ATOM 1641 C C . ARG A 1 198 ? -21.450 25.503 22.218 1.00 51.62 198 ARG A C 1
ATOM 1643 O O . ARG A 1 198 ? -21.962 26.477 21.685 1.00 51.62 198 ARG A O 1
ATOM 1650 N N . ARG A 1 199 ? -22.105 24.793 23.133 1.00 56.06 199 ARG A N 1
ATOM 1651 C CA . ARG A 1 199 ? -23.351 25.213 23.740 1.00 56.06 199 ARG A CA 1
ATOM 1652 C C . ARG A 1 199 ? -22.982 26.284 24.758 1.00 56.06 199 ARG A C 1
ATOM 1654 O O . ARG A 1 199 ? -22.008 26.093 25.499 1.00 56.06 199 ARG A O 1
ATOM 1661 N N . PRO A 1 200 ? -23.739 27.387 24.805 1.00 61.19 200 PRO A N 1
ATOM 1662 C CA . PRO A 1 200 ? -23.598 28.373 25.861 1.00 61.19 200 PRO A CA 1
ATOM 1663 C C . PRO A 1 200 ? -23.615 27.697 27.236 1.00 61.19 200 PRO A C 1
ATOM 1665 O O . PRO A 1 200 ? -24.297 26.683 27.418 1.00 61.19 200 PRO A O 1
ATOM 1668 N N . PHE A 1 201 ? -22.857 28.232 28.196 1.00 61.62 201 PHE A N 1
ATOM 1669 C CA . PHE A 1 201 ? -22.591 27.564 29.477 1.00 61.62 201 PHE A CA 1
ATOM 1670 C C . PHE A 1 201 ? -23.871 27.154 30.235 1.00 61.62 201 PHE A C 1
ATOM 1672 O O . PHE A 1 201 ? -23.879 26.115 30.888 1.00 61.62 201 PHE A O 1
ATOM 1679 N N . TRP A 1 202 ? -24.972 27.894 30.061 1.00 64.50 202 TRP A N 1
ATOM 1680 C CA . TRP A 1 202 ? -26.282 27.627 30.669 1.00 64.50 202 TRP A CA 1
ATOM 1681 C C . TRP A 1 202 ? -27.065 26.448 30.052 1.00 64.50 202 TRP A C 1
ATOM 1683 O O . TRP A 1 202 ? -28.101 26.058 30.581 1.00 64.50 202 TRP A O 1
ATOM 1693 N N . ARG A 1 203 ? -26.600 25.854 28.940 1.00 58.84 203 ARG A N 1
ATOM 1694 C CA . ARG A 1 203 ? -27.166 24.629 28.327 1.00 58.84 203 ARG A CA 1
ATOM 1695 C C . ARG A 1 203 ? -26.195 23.444 28.347 1.00 58.84 203 ARG A C 1
ATOM 1697 O O . ARG A 1 203 ? -26.359 22.502 27.563 1.00 58.84 203 ARG A O 1
ATOM 1704 N N . ARG A 1 204 ? -25.195 23.457 29.237 1.00 57.59 204 ARG A N 1
ATOM 1705 C CA . ARG A 1 204 ? -24.377 22.271 29.532 1.00 57.59 204 ARG A CA 1
ATOM 1706 C C . ARG A 1 204 ? -25.225 21.256 30.305 1.00 57.59 204 ARG A C 1
ATOM 1708 O O . ARG A 1 204 ? -25.145 21.164 31.522 1.00 57.59 204 ARG A O 1
ATOM 1715 N N . ARG A 1 205 ? -26.065 20.497 29.594 1.00 59.94 205 ARG A N 1
ATOM 1716 C CA . ARG A 1 205 ? -26.553 19.217 30.125 1.00 59.94 205 ARG A CA 1
ATOM 1717 C C . ARG A 1 205 ? -25.342 18.319 30.385 1.00 59.94 205 ARG A C 1
ATOM 1719 O O . ARG A 1 205 ? -24.342 18.435 29.671 1.00 59.94 205 ARG A O 1
ATOM 1726 N N . ALA A 1 206 ? -25.447 17.448 31.390 1.00 63.84 206 ALA A N 1
ATOM 1727 C CA . ALA A 1 206 ? -24.479 16.377 31.598 1.00 63.84 206 ALA A CA 1
ATOM 1728 C C . ALA A 1 206 ? -24.209 15.685 30.253 1.00 63.84 206 ALA A C 1
ATOM 1730 O O . ALA A 1 206 ? -25.147 15.446 29.483 1.00 63.84 206 ALA A O 1
ATOM 1731 N N . LYS A 1 207 ? -22.930 15.454 29.930 1.00 65.44 207 LYS A N 1
ATOM 1732 C CA . LYS A 1 207 ? -22.577 14.730 28.707 1.00 65.44 207 LYS A CA 1
ATOM 1733 C C . LYS A 1 207 ? -23.284 13.371 28.757 1.00 65.44 207 LYS A C 1
ATOM 1735 O O . LYS A 1 207 ? -23.218 12.730 29.806 1.00 65.44 207 LYS A O 1
ATOM 1740 N N . PRO A 1 208 ? -23.952 12.939 27.676 1.00 68.50 208 PRO A N 1
ATOM 1741 C CA . PRO A 1 208 ? -24.441 11.572 27.608 1.00 68.50 208 PRO A CA 1
ATOM 1742 C C . PRO A 1 208 ? -23.262 10.631 27.848 1.00 68.50 208 PRO A C 1
ATOM 1744 O O . PRO A 1 208 ? -22.181 10.862 27.293 1.00 68.50 208 PRO A O 1
ATOM 1747 N N . ALA A 1 209 ? -23.473 9.626 28.694 1.00 79.94 209 ALA A N 1
ATOM 1748 C CA . ALA A 1 209 ? -22.490 8.578 28.914 1.00 79.94 209 ALA A CA 1
ATOM 1749 C C . ALA A 1 209 ? -22.159 7.891 27.584 1.00 79.94 209 ALA A C 1
ATOM 1751 O O . ALA A 1 209 ? -23.000 7.811 26.682 1.00 79.94 209 ALA A O 1
ATOM 1752 N N . THR A 1 210 ? -20.924 7.420 27.463 1.00 86.56 210 THR A N 1
ATOM 1753 C CA . THR A 1 210 ? -20.497 6.632 26.308 1.00 86.56 210 THR A CA 1
ATOM 1754 C C . THR A 1 210 ? -21.305 5.340 26.265 1.00 86.56 210 THR A C 1
ATOM 1756 O O . THR A 1 210 ? -21.460 4.705 27.309 1.00 86.56 210 THR A O 1
ATOM 1759 N N . PRO A 1 211 ? -21.854 4.945 25.100 1.00 90.81 211 PRO A N 1
ATOM 1760 C CA . PRO A 1 211 ? -22.640 3.722 25.013 1.00 90.81 211 PRO A CA 1
ATOM 1761 C C . PRO A 1 211 ? -21.830 2.506 25.506 1.00 90.81 211 PRO A C 1
ATOM 1763 O O . PRO A 1 211 ? -20.667 2.376 25.109 1.00 90.81 211 PRO A O 1
ATOM 1766 N N . PRO A 1 212 ? -22.407 1.606 26.329 1.00 93.50 212 PRO A N 1
ATOM 1767 C CA . PRO A 1 212 ? -21.681 0.467 26.905 1.00 93.50 212 PRO A CA 1
ATOM 1768 C C . PRO A 1 212 ? -21.012 -0.430 25.859 1.00 93.50 212 PRO A C 1
ATOM 1770 O O . PRO A 1 212 ? -19.884 -0.867 26.044 1.00 93.50 212 PRO A O 1
ATOM 1773 N N . GLU A 1 213 ? -21.666 -0.623 24.716 1.00 93.69 213 GLU A N 1
ATOM 1774 C CA . GLU A 1 213 ? -21.136 -1.361 23.563 1.00 93.69 213 GLU A CA 1
ATOM 1775 C C . GLU A 1 213 ? -19.831 -0.766 22.998 1.00 93.69 213 GLU A C 1
ATOM 1777 O O . GLU A 1 213 ? -18.980 -1.490 22.489 1.00 93.69 213 GLU A O 1
ATOM 1782 N N . ILE A 1 214 ? -19.640 0.556 23.085 1.00 94.12 214 ILE A N 1
ATOM 1783 C CA . ILE A 1 214 ? -18.411 1.222 22.634 1.00 94.12 214 ILE A CA 1
ATOM 1784 C C . ILE A 1 214 ? -17.307 1.030 23.659 1.00 94.12 214 ILE A C 1
ATOM 1786 O O . ILE A 1 214 ? -16.180 0.721 23.280 1.00 94.12 214 ILE A O 1
ATOM 1790 N N . VAL A 1 215 ? -17.639 1.163 24.944 1.00 95.31 215 VAL A N 1
ATOM 1791 C CA . VAL A 1 215 ? -16.716 0.861 26.043 1.00 95.31 215 VAL A CA 1
ATOM 1792 C C . VAL A 1 215 ? -16.216 -0.577 25.913 1.00 95.31 215 VAL A C 1
ATOM 1794 O O . VAL A 1 215 ? -15.011 -0.803 25.910 1.00 95.31 215 VAL A O 1
ATOM 1797 N N . GLU A 1 216 ? -17.117 -1.537 25.701 1.00 96.31 216 GLU A N 1
ATOM 1798 C CA . GLU A 1 216 ? -16.767 -2.944 25.512 1.00 96.31 216 GLU A CA 1
ATOM 1799 C C . GLU A 1 216 ? -15.830 -3.154 24.313 1.00 96.31 216 GLU A C 1
ATOM 1801 O O . GLU A 1 216 ? -14.766 -3.759 24.462 1.00 96.31 216 GLU A O 1
ATOM 1806 N N . ARG A 1 217 ? -16.178 -2.619 23.133 1.00 96.56 217 ARG A N 1
ATOM 1807 C CA . ARG A 1 217 ? -15.358 -2.775 21.920 1.00 96.56 217 ARG A CA 1
ATOM 1808 C C . ARG A 1 217 ? -13.960 -2.186 22.084 1.00 96.56 217 ARG A C 1
ATOM 1810 O O . ARG A 1 217 ? -12.981 -2.840 21.726 1.00 96.56 217 ARG A O 1
ATOM 1817 N N . VAL A 1 218 ? -13.867 -0.972 22.632 1.00 96.44 218 VAL A N 1
ATOM 1818 C CA . VAL A 1 218 ? -12.590 -0.289 22.882 1.00 96.44 218 VAL A CA 1
ATOM 1819 C C . VAL A 1 218 ? -11.781 -1.028 23.951 1.00 96.44 218 VAL A C 1
ATOM 1821 O O . VAL A 1 218 ? -10.573 -1.187 23.793 1.00 96.44 218 VAL A O 1
ATOM 1824 N N . GLY A 1 219 ? -12.431 -1.552 24.992 1.00 97.12 219 GLY A N 1
ATOM 1825 C CA . GLY A 1 219 ? -11.790 -2.392 26.001 1.00 97.12 219 GLY A CA 1
ATOM 1826 C C . GLY A 1 219 ? -11.133 -3.632 25.395 1.00 97.12 219 GLY A C 1
ATOM 1827 O O . GLY A 1 219 ? -9.950 -3.870 25.628 1.00 97.12 219 GLY A O 1
ATOM 1828 N N . ARG A 1 220 ? -11.851 -4.360 24.525 1.00 96.94 220 ARG A N 1
ATOM 1829 C CA . ARG A 1 220 ? -11.291 -5.508 23.788 1.00 96.94 220 ARG A CA 1
ATOM 1830 C C . ARG A 1 220 ? -10.089 -5.120 22.919 1.00 96.94 220 ARG A C 1
ATOM 1832 O O . ARG A 1 220 ? -9.142 -5.890 22.830 1.00 96.94 220 ARG A O 1
ATOM 1839 N N . MET A 1 221 ? -10.093 -3.928 22.312 1.00 96.81 221 MET A N 1
ATOM 1840 C CA . MET A 1 221 ? -8.937 -3.432 21.549 1.00 96.81 221 MET A CA 1
ATOM 1841 C C . MET A 1 221 ? -7.720 -3.191 22.447 1.00 96.81 221 MET A C 1
ATOM 1843 O O . MET A 1 221 ? -6.622 -3.601 22.092 1.00 96.81 221 MET A O 1
ATOM 1847 N N . ILE A 1 222 ? -7.897 -2.559 23.615 1.00 95.81 222 ILE A N 1
ATOM 1848 C CA . ILE A 1 222 ? -6.804 -2.321 24.579 1.00 95.81 222 ILE A CA 1
ATOM 1849 C C . ILE A 1 222 ? -6.228 -3.648 25.097 1.00 95.81 222 ILE A C 1
ATOM 1851 O O . ILE A 1 222 ? -5.021 -3.763 25.326 1.00 95.81 222 ILE A O 1
ATOM 1855 N N . ASP A 1 223 ? -7.080 -4.657 25.252 1.00 95.25 223 ASP A N 1
ATOM 1856 C CA . ASP A 1 223 ? -6.685 -5.983 25.721 1.00 95.25 223 ASP A CA 1
ATOM 1857 C C . ASP A 1 223 ? -6.083 -6.869 24.613 1.00 95.25 223 ASP A C 1
ATOM 1859 O O . ASP A 1 223 ? -5.473 -7.890 24.928 1.00 95.25 223 ASP A O 1
ATOM 1863 N N . ALA A 1 224 ? -6.172 -6.471 23.339 1.00 94.00 224 ALA A N 1
ATOM 1864 C CA . ALA A 1 224 ? -5.635 -7.235 22.215 1.00 94.00 224 ALA A CA 1
ATOM 1865 C C . ALA A 1 224 ? -4.108 -7.416 22.300 1.00 94.00 224 ALA A C 1
ATOM 1867 O O . ALA A 1 224 ? -3.369 -6.527 22.734 1.00 94.00 224 ALA A O 1
ATOM 1868 N N . ASP A 1 225 ? -3.609 -8.560 21.830 1.00 91.12 225 ASP A N 1
ATOM 1869 C CA . ASP A 1 225 ? -2.168 -8.827 21.752 1.00 91.12 225 ASP A CA 1
ATOM 1870 C C . ASP A 1 225 ? -1.466 -7.991 20.673 1.00 91.12 225 ASP A C 1
ATOM 1872 O O . ASP A 1 225 ? -0.293 -7.631 20.830 1.00 91.12 225 ASP A O 1
ATOM 1876 N N . HIS A 1 226 ? -2.185 -7.655 19.597 1.00 89.12 226 HIS A N 1
ATOM 1877 C CA . HIS A 1 226 ? -1.668 -6.858 18.490 1.00 89.12 226 HIS A CA 1
ATOM 1878 C C . HIS A 1 226 ? -1.472 -5.395 18.916 1.00 89.12 226 HIS A C 1
ATOM 1880 O O . HIS A 1 226 ? -2.422 -4.692 19.273 1.00 89.12 226 HIS A O 1
ATOM 1886 N N . LEU A 1 227 ? -0.227 -4.909 18.869 1.00 88.88 227 LEU A N 1
ATOM 1887 C CA . LEU A 1 227 ? 0.129 -3.605 19.441 1.00 88.88 227 LEU A CA 1
ATOM 1888 C C . LEU A 1 227 ? -0.528 -2.420 18.717 1.00 88.88 227 LEU A C 1
ATOM 1890 O O . LEU A 1 227 ? -0.886 -1.444 19.376 1.00 88.88 227 LEU A O 1
ATOM 1894 N N . ALA A 1 228 ? -0.737 -2.506 17.399 1.00 87.25 228 ALA A N 1
ATOM 1895 C CA . ALA A 1 228 ? -1.437 -1.459 16.651 1.00 87.25 228 ALA A CA 1
ATOM 1896 C C . ALA A 1 228 ? -2.922 -1.368 17.053 1.00 87.25 228 ALA A C 1
ATOM 1898 O O . ALA A 1 228 ? -3.443 -0.274 17.275 1.00 87.25 228 ALA A O 1
ATOM 1899 N N . ILE A 1 229 ? -3.585 -2.513 17.265 1.00 92.88 229 ILE A N 1
ATOM 1900 C CA . ILE A 1 229 ? -4.981 -2.560 17.731 1.00 92.88 229 ILE A CA 1
ATOM 1901 C C . ILE A 1 229 ? -5.075 -1.948 19.128 1.00 92.88 229 ILE A C 1
ATOM 1903 O O . ILE A 1 229 ? -5.930 -1.098 19.382 1.00 92.88 229 ILE A O 1
ATOM 1907 N N . LYS A 1 230 ? -4.142 -2.319 20.012 1.00 94.06 230 LYS A N 1
ATOM 1908 C CA . LYS A 1 230 ? -4.031 -1.772 21.367 1.00 94.06 230 LYS A CA 1
ATOM 1909 C C . LYS A 1 230 ? -3.855 -0.260 21.376 1.00 94.06 230 LYS A C 1
ATOM 1911 O O . LYS A 1 230 ? -4.575 0.433 22.095 1.00 94.06 230 LYS A O 1
ATOM 1916 N N . MET A 1 231 ? -2.940 0.253 20.555 1.00 91.31 231 MET A N 1
ATOM 1917 C CA . MET A 1 231 ? -2.726 1.690 20.380 1.00 91.31 231 MET A CA 1
ATOM 1918 C C . MET A 1 231 ? -4.017 2.396 19.954 1.00 91.31 231 MET A C 1
ATOM 1920 O O . MET A 1 231 ? -4.437 3.368 20.582 1.00 91.31 231 MET A O 1
ATOM 1924 N N . ASN A 1 232 ? -4.686 1.869 18.930 1.00 92.81 232 ASN A N 1
ATOM 1925 C CA . ASN A 1 232 ? -5.949 2.409 18.441 1.00 92.81 232 ASN A CA 1
ATOM 1926 C C . ASN A 1 232 ? -7.037 2.393 19.527 1.00 92.81 232 ASN A C 1
ATOM 1928 O O . ASN A 1 232 ? -7.768 3.372 19.679 1.00 92.81 232 ASN A O 1
ATOM 1932 N N . GLY A 1 233 ? -7.104 1.334 20.341 1.00 95.50 233 GLY A N 1
ATOM 1933 C CA . GLY A 1 233 ? -8.001 1.250 21.495 1.00 95.50 233 GLY A CA 1
ATOM 1934 C C . GLY A 1 233 ? -7.751 2.365 22.515 1.00 95.50 233 GLY A C 1
ATOM 1935 O O . GLY A 1 233 ? -8.685 3.049 22.930 1.00 95.50 233 GLY A O 1
ATOM 1936 N N . ILE A 1 234 ? -6.488 2.625 22.863 1.00 94.38 234 ILE A N 1
ATOM 1937 C CA . ILE A 1 234 ? -6.107 3.705 23.789 1.00 94.38 234 ILE A CA 1
ATOM 1938 C C . ILE A 1 234 ? -6.554 5.075 23.259 1.00 94.38 234 ILE A C 1
ATOM 1940 O O . ILE A 1 234 ? -7.164 5.859 23.992 1.00 94.38 234 ILE A O 1
ATOM 1944 N N . LEU A 1 235 ? -6.305 5.360 21.977 1.00 93.00 235 LEU A N 1
ATOM 1945 C CA . LEU A 1 235 ? -6.711 6.622 21.347 1.00 93.00 235 LEU A CA 1
ATOM 1946 C C . LEU A 1 235 ? -8.238 6.793 21.347 1.00 93.00 235 LEU A C 1
ATOM 1948 O O . LEU A 1 235 ? -8.754 7.885 21.608 1.00 93.00 235 LEU A O 1
ATOM 1952 N N . LEU A 1 236 ? -8.978 5.710 21.100 1.00 94.44 236 LEU A N 1
ATOM 1953 C CA . LEU A 1 236 ? -10.436 5.729 21.146 1.00 94.44 236 LEU A CA 1
ATOM 1954 C C . LEU A 1 236 ? -10.977 5.895 22.569 1.00 94.44 236 LEU A C 1
ATOM 1956 O O . LEU A 1 236 ? -11.970 6.602 22.741 1.00 94.44 236 LEU A O 1
ATOM 1960 N N . ALA A 1 237 ? -10.320 5.345 23.592 1.00 94.25 237 ALA A N 1
ATOM 1961 C CA . ALA A 1 237 ? -10.726 5.540 24.984 1.00 94.25 237 ALA A CA 1
ATOM 1962 C C . ALA A 1 237 ? -10.719 7.026 25.381 1.00 94.25 237 ALA A C 1
ATOM 1964 O O . ALA A 1 237 ? -11.690 7.502 25.979 1.00 94.25 237 ALA A O 1
ATOM 1965 N N . SER A 1 238 ? -9.693 7.788 24.971 1.00 92.06 238 SER A N 1
ATOM 1966 C CA . SER A 1 238 ? -9.680 9.254 25.136 1.00 92.06 238 SER A CA 1
ATOM 1967 C C . SER A 1 238 ? -10.800 9.917 24.331 1.00 92.06 238 SER A C 1
ATOM 1969 O O . SER A 1 238 ? -11.600 10.682 24.883 1.00 92.06 238 SER A O 1
ATOM 1971 N N . ARG A 1 239 ? -10.924 9.584 23.037 1.00 91.44 239 ARG A N 1
ATOM 1972 C CA . ARG A 1 239 ? -11.937 10.167 22.139 1.00 91.44 239 ARG A CA 1
ATOM 1973 C C . ARG A 1 239 ? -13.363 10.006 22.673 1.00 91.44 239 ARG A C 1
ATOM 1975 O O . ARG A 1 239 ? -14.158 10.942 22.567 1.00 91.44 239 ARG A O 1
ATOM 1982 N N . TYR A 1 240 ? -13.676 8.849 23.250 1.00 91.94 240 TYR A N 1
ATOM 1983 C CA . TYR A 1 240 ? -14.975 8.550 23.850 1.00 91.94 240 TYR A CA 1
ATOM 1984 C C . TYR A 1 240 ? -15.048 8.854 25.344 1.00 91.94 240 TYR A C 1
ATOM 1986 O O . TYR A 1 240 ? -16.106 8.671 25.927 1.00 91.94 240 TYR A O 1
ATOM 1994 N N . GLN A 1 241 ? -13.991 9.356 25.983 1.00 91.44 241 GLN A N 1
ATOM 1995 C CA . GLN A 1 241 ? -14.006 9.695 27.412 1.00 91.44 241 GLN A CA 1
ATOM 1996 C C . GLN A 1 241 ? -14.460 8.514 28.298 1.00 91.44 241 GLN A C 1
ATOM 1998 O O . GLN A 1 241 ? -15.205 8.704 29.260 1.00 91.44 241 GLN A O 1
ATOM 2003 N N . ALA A 1 242 ? -14.052 7.293 27.940 1.00 91.38 242 ALA A N 1
ATOM 2004 C CA . ALA A 1 242 ? -14.503 6.051 28.565 1.00 91.38 242 ALA A CA 1
ATOM 2005 C C . ALA A 1 242 ? -13.744 5.794 29.879 1.00 91.38 242 ALA A C 1
ATOM 2007 O O . ALA A 1 242 ? -12.752 5.064 29.909 1.00 91.38 242 ALA A O 1
ATOM 2008 N N . LYS A 1 243 ? -14.185 6.434 30.971 1.00 93.31 243 LYS A N 1
ATOM 2009 C CA . LYS A 1 243 ? -13.544 6.338 32.298 1.00 93.31 243 LYS A CA 1
ATOM 2010 C C . LYS A 1 243 ? -13.573 4.917 32.866 1.00 93.31 243 LYS A C 1
ATOM 2012 O O . LYS A 1 243 ? -12.713 4.552 33.659 1.00 93.31 243 LYS A O 1
ATOM 2017 N N . GLU A 1 244 ? -14.523 4.105 32.426 1.00 95.31 244 GLU A N 1
ATOM 2018 C CA . GLU A 1 244 ? -14.656 2.692 32.770 1.00 95.31 244 GLU A CA 1
ATOM 2019 C C . GLU A 1 244 ? -13.432 1.865 32.339 1.00 95.31 244 GLU A C 1
ATOM 2021 O O . GLU A 1 244 ? -13.163 0.827 32.936 1.00 95.31 244 GLU A O 1
ATOM 2026 N N . LEU A 1 245 ? -12.660 2.340 31.351 1.00 96.25 245 LEU A N 1
ATOM 2027 C CA . LEU A 1 245 ? -11.482 1.650 30.815 1.00 96.25 245 LEU A CA 1
ATOM 2028 C C . LEU A 1 245 ? -10.173 1.988 31.544 1.00 96.25 245 LEU A C 1
ATOM 2030 O O . LEU A 1 245 ? -9.116 1.494 31.152 1.00 96.25 245 LEU A O 1
ATOM 2034 N N . ILE A 1 246 ? -10.209 2.808 32.604 1.00 95.50 246 ILE A N 1
ATOM 2035 C CA . ILE A 1 246 ? -9.016 3.154 33.401 1.00 95.50 246 ILE A CA 1
ATOM 2036 C C . ILE A 1 246 ? -8.220 1.906 33.833 1.00 95.50 246 ILE A C 1
ATOM 2038 O O . ILE A 1 246 ? -7.013 1.897 33.590 1.00 95.50 246 ILE A O 1
ATOM 2042 N N . PRO A 1 247 ? -8.833 0.821 34.355 1.00 96.25 247 PRO A N 1
ATOM 2043 C CA . PRO A 1 247 ? -8.077 -0.374 34.737 1.00 96.25 247 PRO A CA 1
ATOM 2044 C C . PRO A 1 247 ? -7.327 -1.022 33.562 1.00 96.25 247 PRO A C 1
ATOM 2046 O O . PRO A 1 247 ? -6.202 -1.493 33.713 1.00 96.25 247 PRO A O 1
ATOM 2049 N N . GLN A 1 248 ? -7.919 -1.035 32.364 1.00 96.06 248 GLN A N 1
ATOM 2050 C CA . GLN A 1 248 ? -7.266 -1.569 31.161 1.00 96.06 248 GLN A CA 1
ATOM 2051 C C . GLN A 1 248 ? -6.110 -0.675 30.701 1.00 96.06 248 GLN A C 1
ATOM 2053 O O . GLN A 1 248 ? -5.047 -1.181 30.340 1.00 96.06 248 GLN A O 1
ATOM 2058 N N . LEU A 1 249 ? -6.282 0.646 30.776 1.00 93.44 249 LEU A N 1
ATOM 2059 C CA . LEU A 1 249 ? -5.231 1.615 30.468 1.00 93.44 249 LEU A CA 1
ATOM 2060 C C . LEU A 1 249 ? -4.053 1.523 31.451 1.00 93.44 249 LEU A C 1
ATOM 2062 O O . LEU A 1 249 ? -2.902 1.592 31.027 1.00 93.44 249 LEU A O 1
ATOM 2066 N N . GLU A 1 250 ? -4.316 1.312 32.744 1.00 93.19 250 GLU A N 1
ATOM 2067 C CA . GLU A 1 250 ? -3.275 1.080 33.754 1.00 93.19 250 GLU A CA 1
ATOM 2068 C C . GLU A 1 250 ? -2.466 -0.184 33.446 1.00 93.19 250 GLU A C 1
ATOM 2070 O O . GLU A 1 250 ? -1.235 -0.152 33.490 1.00 93.19 250 GLU A O 1
ATOM 2075 N N . ARG A 1 251 ? -3.125 -1.277 33.033 1.00 91.75 251 ARG A N 1
ATOM 2076 C CA . ARG A 1 251 ? -2.421 -2.485 32.564 1.00 91.75 251 ARG A CA 1
ATOM 2077 C C . ARG A 1 251 ? -1.546 -2.193 31.344 1.00 91.75 251 ARG A C 1
ATOM 2079 O O . ARG A 1 251 ? -0.415 -2.679 31.280 1.00 91.75 251 ARG A O 1
ATOM 2086 N N . ALA A 1 252 ? -2.016 -1.371 30.405 1.00 89.50 252 ALA A N 1
ATOM 2087 C CA . ALA A 1 252 ? -1.263 -1.017 29.200 1.00 89.50 252 ALA A CA 1
ATOM 2088 C C . ALA A 1 252 ? 0.043 -0.243 29.485 1.00 89.50 252 ALA A C 1
ATOM 2090 O O . ALA A 1 252 ? 0.965 -0.307 28.670 1.00 89.50 252 ALA A O 1
ATOM 2091 N N . LEU A 1 253 ? 0.186 0.408 30.649 1.00 86.69 253 LEU A N 1
ATOM 2092 C CA . LEU A 1 253 ? 1.446 1.046 31.074 1.00 86.69 253 LEU A CA 1
ATOM 2093 C C . LEU A 1 253 ? 2.602 0.049 31.233 1.00 86.69 253 LEU A C 1
ATOM 2095 O O . LEU A 1 253 ? 3.764 0.425 31.098 1.00 86.69 253 LEU A O 1
ATOM 2099 N N . THR A 1 254 ? 2.286 -1.218 31.507 1.00 83.62 254 THR A N 1
ATOM 2100 C CA . THR A 1 254 ? 3.265 -2.307 31.678 1.00 83.62 254 THR A CA 1
ATOM 2101 C C . THR A 1 254 ? 3.608 -3.015 30.362 1.00 83.62 254 THR A C 1
ATOM 2103 O O . THR A 1 254 ? 4.239 -4.071 30.348 1.00 83.62 254 THR A O 1
ATOM 2106 N N . CYS A 1 255 ? 3.189 -2.461 29.218 1.00 76.19 255 CYS A N 1
ATOM 2107 C CA . CYS A 1 255 ? 3.480 -3.037 27.911 1.00 76.19 255 CYS A CA 1
ATOM 2108 C C . CYS A 1 255 ? 4.973 -2.890 27.564 1.00 76.19 255 CYS A C 1
ATOM 2110 O O . CYS A 1 255 ? 5.405 -1.892 26.993 1.00 76.19 255 CYS A O 1
ATOM 2112 N N . HIS A 1 256 ? 5.764 -3.916 27.879 1.00 67.06 256 HIS A N 1
ATOM 2113 C CA . HIS A 1 256 ? 7.212 -3.952 27.631 1.00 67.06 256 HIS A CA 1
ATOM 2114 C C . HIS A 1 256 ? 7.607 -4.650 26.318 1.00 67.06 256 HIS A C 1
ATOM 2116 O O . HIS A 1 256 ? 8.784 -4.925 26.095 1.00 67.06 256 HIS A O 1
ATOM 2122 N N . ARG A 1 257 ? 6.645 -4.962 25.436 1.00 65.12 257 ARG A N 1
ATOM 2123 C CA . ARG A 1 257 ? 6.941 -5.618 24.155 1.00 65.12 257 ARG A CA 1
ATOM 2124 C C . ARG A 1 257 ? 7.589 -4.635 23.182 1.00 65.12 257 ARG A C 1
ATOM 2126 O O . ARG A 1 257 ? 6.935 -3.711 22.708 1.00 65.12 257 ARG A O 1
ATOM 2133 N N . THR A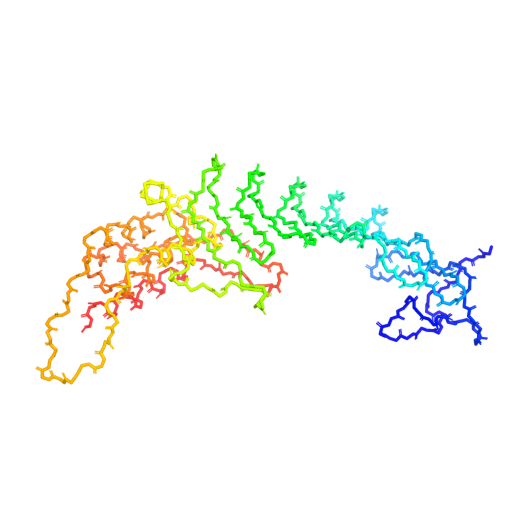 1 258 ? 8.844 -4.879 22.829 1.00 55.94 258 THR A N 1
ATOM 2134 C CA . THR A 1 258 ? 9.447 -4.296 21.627 1.00 55.94 258 THR A CA 1
ATOM 2135 C C . THR A 1 258 ? 8.948 -5.118 20.437 1.00 55.94 258 THR A C 1
ATOM 2137 O O . THR A 1 258 ? 9.275 -6.305 20.374 1.00 55.94 258 THR A O 1
ATOM 2140 N N . PRO A 1 259 ? 8.118 -4.574 19.531 1.00 54.62 259 PRO A N 1
ATOM 2141 C CA . PRO A 1 259 ? 7.803 -5.290 18.300 1.00 54.62 259 PRO A CA 1
ATOM 2142 C C . PRO A 1 259 ? 9.092 -5.525 17.496 1.00 54.62 259 PRO A C 1
ATOM 2144 O O . PRO A 1 259 ? 10.039 -4.740 17.633 1.00 54.62 259 PRO A O 1
ATOM 2147 N N . PRO A 1 260 ? 9.153 -6.566 16.646 1.00 49.69 260 PRO A N 1
ATOM 2148 C CA . PRO A 1 260 ? 10.158 -6.592 15.589 1.00 49.69 260 PRO A CA 1
ATOM 2149 C C . PRO A 1 260 ? 10.053 -5.278 14.805 1.00 49.69 260 PRO A C 1
ATOM 2151 O O . PRO A 1 260 ? 8.946 -4.784 14.590 1.00 49.69 260 PRO A O 1
ATOM 2154 N N . ALA A 1 261 ? 11.187 -4.672 14.450 1.00 48.62 261 ALA A N 1
ATOM 2155 C CA . ALA A 1 261 ? 11.187 -3.417 13.711 1.00 48.62 261 ALA A CA 1
ATOM 2156 C C . ALA A 1 261 ? 10.398 -3.608 12.408 1.00 48.62 261 ALA A C 1
ATOM 2158 O O . ALA A 1 261 ? 10.862 -4.288 11.496 1.00 48.62 261 ALA A O 1
ATOM 2159 N N . THR A 1 262 ? 9.200 -3.033 12.323 1.00 47.06 262 THR A N 1
ATOM 2160 C CA . THR A 1 262 ? 8.520 -2.845 11.046 1.00 47.06 262 THR A CA 1
ATOM 2161 C C . THR A 1 262 ? 9.310 -1.767 10.324 1.00 47.06 262 THR A C 1
ATOM 2163 O O . THR A 1 262 ? 9.189 -0.582 10.633 1.00 47.06 262 THR A O 1
ATOM 2166 N N . PHE A 1 263 ? 10.222 -2.194 9.453 1.00 44.28 263 PHE A N 1
ATOM 2167 C CA . PHE A 1 263 ? 10.904 -1.297 8.535 1.00 44.28 263 PHE A CA 1
ATOM 2168 C C . PHE A 1 263 ? 9.845 -0.709 7.605 1.00 44.28 263 PHE A C 1
ATOM 2170 O O . PHE A 1 263 ? 9.330 -1.395 6.726 1.00 44.28 263 PHE A O 1
ATOM 2177 N N . ASP A 1 264 ? 9.505 0.556 7.816 1.00 44.91 264 ASP A N 1
ATOM 2178 C CA . ASP A 1 264 ? 8.843 1.336 6.786 1.00 44.91 264 ASP A CA 1
ATOM 2179 C C . ASP A 1 264 ? 9.895 1.680 5.725 1.00 44.91 264 ASP A C 1
ATOM 2181 O O . ASP A 1 264 ? 10.782 2.514 5.941 1.00 44.91 264 ASP A O 1
ATOM 2185 N N . VAL A 1 265 ? 9.815 0.984 4.589 1.00 43.72 265 VAL A N 1
ATOM 2186 C CA . VAL A 1 265 ? 10.724 1.139 3.444 1.00 43.72 265 VAL A CA 1
ATOM 2187 C C . VAL A 1 265 ? 10.680 2.570 2.886 1.00 43.72 265 VAL A C 1
ATOM 2189 O O . VAL A 1 265 ? 11.657 3.015 2.292 1.00 43.72 265 VAL A O 1
ATOM 2192 N N . ALA A 1 266 ? 9.593 3.320 3.111 1.00 35.22 266 ALA A N 1
ATOM 2193 C CA . ALA A 1 266 ? 9.446 4.684 2.613 1.00 35.22 266 ALA A CA 1
ATOM 2194 C C . ALA A 1 266 ? 10.081 5.751 3.523 1.00 35.22 266 ALA A C 1
ATOM 2196 O O . ALA A 1 266 ? 10.465 6.809 3.028 1.00 35.22 266 ALA A O 1
ATOM 2197 N N . THR A 1 267 ? 10.197 5.511 4.838 1.00 42.50 267 THR A N 1
ATOM 2198 C CA . THR A 1 267 ? 10.633 6.547 5.802 1.00 42.50 267 THR A CA 1
ATOM 2199 C C . THR A 1 267 ? 11.905 6.213 6.581 1.00 42.50 267 THR A C 1
ATOM 2201 O O . THR A 1 267 ? 12.472 7.102 7.216 1.00 42.50 267 THR A O 1
ATOM 2204 N N . GLY A 1 268 ? 12.381 4.963 6.560 1.00 38.38 268 GLY A N 1
ATOM 2205 C CA . GLY A 1 268 ? 13.625 4.567 7.232 1.00 38.38 268 GLY A CA 1
ATOM 2206 C C . GLY A 1 268 ? 13.589 4.665 8.765 1.00 38.38 268 GLY A C 1
ATOM 2207 O O . GLY A 1 268 ? 14.639 4.607 9.406 1.00 38.38 268 GLY A O 1
ATOM 2208 N N . THR A 1 269 ? 12.407 4.809 9.379 1.00 43.84 269 THR A N 1
ATOM 2209 C CA . THR A 1 269 ? 12.251 4.904 10.840 1.00 43.84 269 THR A CA 1
ATOM 2210 C C . THR A 1 269 ? 11.411 3.751 11.389 1.00 43.84 269 THR A C 1
ATOM 2212 O O . THR A 1 269 ? 10.305 3.497 10.927 1.00 43.84 269 THR A O 1
ATOM 2215 N N . GLY A 1 270 ? 11.932 3.038 12.392 1.00 49.19 270 GLY A N 1
ATOM 2216 C CA . GLY A 1 270 ? 11.186 2.005 13.117 1.00 49.19 270 GLY A CA 1
ATOM 2217 C C . GLY A 1 270 ? 10.551 2.576 14.386 1.00 49.19 270 GLY A C 1
ATOM 2218 O O . GLY A 1 270 ? 11.257 3.112 15.243 1.00 49.19 270 GLY A O 1
ATOM 2219 N N . GLN A 1 271 ? 9.231 2.453 14.548 1.00 54.69 271 GLN A N 1
ATOM 2220 C CA . GLN A 1 271 ? 8.554 2.816 15.798 1.00 54.69 271 GLN A CA 1
ATOM 2221 C C . GLN A 1 271 ? 8.481 1.617 16.757 1.00 54.69 271 GLN A C 1
ATOM 2223 O O . GLN A 1 271 ? 7.956 0.556 16.425 1.00 54.69 271 GLN A O 1
ATOM 2228 N N . SER A 1 272 ? 8.963 1.784 17.994 1.00 62.72 272 SER A N 1
ATOM 2229 C CA . SER A 1 272 ? 8.730 0.804 19.065 1.00 62.72 272 SER A CA 1
ATOM 2230 C C . SER A 1 272 ? 7.308 0.958 19.604 1.00 62.72 272 SER A C 1
ATOM 2232 O O . SER A 1 272 ? 7.063 1.770 20.499 1.00 62.72 272 SER A O 1
ATOM 2234 N N . TYR A 1 273 ? 6.360 0.178 19.076 1.00 68.50 273 TYR A N 1
ATOM 2235 C CA . TYR A 1 273 ? 4.954 0.284 19.480 1.00 68.50 273 TYR A CA 1
ATOM 2236 C C . TYR A 1 273 ? 4.744 0.095 20.992 1.00 68.50 273 TYR A C 1
ATOM 2238 O O . TYR A 1 273 ? 3.888 0.771 21.547 1.00 68.50 273 TYR A O 1
ATOM 2246 N N . GLY A 1 274 ? 5.514 -0.745 21.698 1.00 75.06 274 GLY A N 1
ATOM 2247 C CA . GLY A 1 274 ? 5.317 -0.958 23.142 1.00 75.06 274 GLY A CA 1
ATOM 2248 C C . GLY A 1 274 ? 5.576 0.287 23.991 1.00 75.06 274 GLY A C 1
ATOM 2249 O O . GLY A 1 274 ? 4.748 0.654 24.827 1.00 75.06 274 GLY A O 1
ATOM 2250 N N . ARG A 1 275 ? 6.686 0.992 23.731 1.00 79.81 275 ARG A N 1
ATOM 2251 C CA . ARG A 1 275 ? 6.980 2.265 24.404 1.00 79.81 275 ARG A CA 1
ATOM 2252 C C . ARG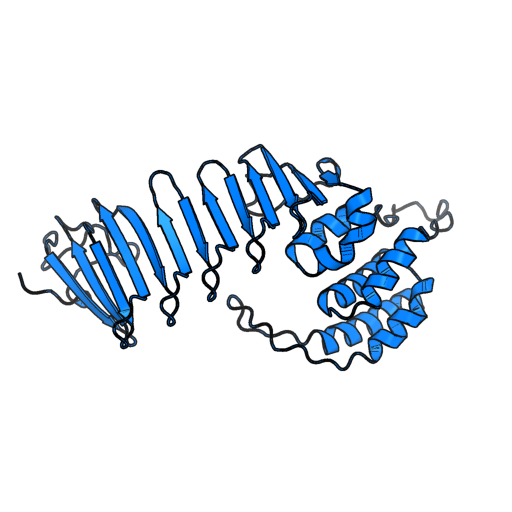 A 1 275 ? 5.929 3.314 24.054 1.00 79.81 275 ARG A C 1
ATOM 2254 O O . ARG A 1 275 ? 5.430 3.989 24.952 1.00 79.81 275 ARG A O 1
ATOM 2261 N N . THR A 1 276 ? 5.565 3.417 22.775 1.00 83.06 276 THR A N 1
ATOM 2262 C CA . THR A 1 276 ? 4.536 4.359 22.323 1.00 83.06 276 THR A CA 1
ATOM 2263 C C . THR A 1 276 ? 3.199 4.065 23.009 1.00 83.06 276 THR A C 1
ATOM 2265 O O . THR A 1 276 ? 2.544 4.992 23.477 1.00 83.06 276 THR A O 1
ATOM 2268 N N . VAL A 1 277 ? 2.803 2.791 23.131 1.00 86.31 277 VAL A N 1
ATOM 2269 C CA . VAL A 1 277 ? 1.579 2.351 23.827 1.00 86.31 277 VAL A CA 1
ATOM 2270 C C . VAL A 1 277 ? 1.582 2.829 25.278 1.00 86.31 277 VAL A C 1
ATOM 2272 O O . VAL A 1 277 ? 0.612 3.449 25.709 1.00 86.31 277 VAL A O 1
ATOM 2275 N N . ALA A 1 278 ? 2.671 2.607 26.020 1.00 86.00 278 ALA A N 1
ATOM 2276 C CA . ALA A 1 278 ? 2.770 3.028 27.417 1.00 86.00 278 ALA A CA 1
ATOM 2277 C C . ALA A 1 278 ? 2.736 4.562 27.571 1.00 86.00 278 ALA A C 1
ATOM 2279 O O . ALA A 1 278 ? 2.033 5.091 28.436 1.00 86.00 278 ALA A O 1
ATOM 2280 N N . GLU A 1 279 ? 3.456 5.295 26.715 1.00 89.06 279 GLU A N 1
ATOM 2281 C CA . GLU A 1 279 ? 3.459 6.763 26.720 1.00 89.06 279 GLU A CA 1
ATOM 2282 C C . GLU A 1 279 ? 2.070 7.341 26.411 1.00 89.06 279 GLU A C 1
ATOM 2284 O O . GLU A 1 279 ? 1.634 8.285 27.076 1.00 89.06 279 GLU A O 1
ATOM 2289 N N . GLN A 1 280 ? 1.347 6.761 25.449 1.00 90.56 280 GLN A N 1
ATOM 2290 C CA . GLN A 1 280 ? -0.005 7.204 25.111 1.00 90.56 280 GLN A CA 1
ATOM 2291 C C . GLN A 1 280 ? -1.023 6.818 26.185 1.00 90.56 280 GLN A C 1
ATOM 2293 O O . GLN A 1 280 ? -1.827 7.663 26.574 1.00 90.56 280 GLN A O 1
ATOM 2298 N N . ALA A 1 281 ? -0.953 5.606 26.744 1.00 91.06 281 ALA A N 1
ATOM 2299 C CA . ALA A 1 281 ? -1.808 5.202 27.860 1.00 91.06 281 ALA A CA 1
ATOM 2300 C C . ALA A 1 281 ? -1.660 6.160 29.053 1.00 91.06 281 ALA A C 1
ATOM 2302 O O . ALA A 1 281 ? -2.660 6.597 29.621 1.00 91.06 281 ALA A O 1
ATOM 2303 N N . LYS A 1 282 ? -0.427 6.579 29.375 1.00 92.38 282 LYS A N 1
ATOM 2304 C CA . LYS A 1 282 ? -0.159 7.568 30.431 1.00 92.38 282 LYS A CA 1
ATOM 2305 C C . LYS A 1 282 ? -0.832 8.916 30.159 1.00 92.38 282 LYS A C 1
ATOM 2307 O O . LYS A 1 282 ? -1.389 9.511 31.080 1.00 92.38 282 LYS A O 1
ATOM 2312 N N . ARG A 1 283 ? -0.787 9.404 28.914 1.00 92.31 283 ARG A N 1
ATOM 2313 C CA . ARG A 1 283 ? -1.445 10.663 28.516 1.00 92.31 283 ARG A CA 1
ATOM 2314 C C . ARG A 1 283 ? -2.962 10.558 28.646 1.00 92.31 283 ARG A C 1
ATOM 2316 O O . ARG A 1 283 ? -3.571 11.412 29.281 1.00 92.31 283 ARG A O 1
ATOM 2323 N N . VAL A 1 284 ? -3.553 9.487 28.117 1.00 92.12 284 VAL A N 1
ATOM 2324 C CA . VAL A 1 284 ? -5.006 9.266 28.168 1.00 92.12 284 VAL A CA 1
ATOM 2325 C C . VAL A 1 284 ? -5.505 9.101 29.606 1.00 92.12 284 VAL A C 1
ATOM 2327 O O . VAL A 1 284 ? -6.535 9.669 29.957 1.00 92.12 284 VAL A O 1
ATOM 2330 N N . LEU A 1 285 ? -4.770 8.398 30.474 1.00 92.00 285 LEU A N 1
ATOM 2331 C CA . LEU A 1 285 ? -5.111 8.293 31.898 1.00 92.00 285 LEU A CA 1
ATOM 2332 C C . LEU A 1 285 ? -5.190 9.666 32.575 1.00 92.00 285 LEU A C 1
ATOM 2334 O O . LEU A 1 285 ? -6.176 9.950 33.254 1.00 92.00 285 LEU A O 1
ATOM 2338 N N . ALA A 1 286 ? -4.200 10.533 32.339 1.00 91.62 286 ALA A N 1
ATOM 2339 C CA . ALA A 1 286 ? -4.200 11.889 32.885 1.00 91.62 286 ALA A CA 1
ATOM 2340 C C . ALA A 1 286 ? -5.408 12.711 32.396 1.00 91.62 286 ALA A C 1
ATOM 2342 O O . ALA A 1 286 ? -6.003 13.452 33.177 1.00 91.62 286 ALA A O 1
ATOM 2343 N N . GLU A 1 287 ? -5.810 12.550 31.131 1.00 90.00 287 GLU A N 1
ATOM 2344 C CA . GLU A 1 287 ? -6.998 13.208 30.569 1.00 90.00 287 GLU A CA 1
ATOM 2345 C C . GLU A 1 287 ? -8.317 12.707 31.171 1.00 90.00 287 GLU A C 1
ATOM 2347 O O . GLU A 1 287 ? -9.253 13.490 31.317 1.00 90.00 287 GLU A O 1
ATOM 2352 N N . LEU A 1 288 ? -8.423 11.413 31.490 1.00 88.19 288 LEU A N 1
ATOM 2353 C CA . LEU A 1 288 ? -9.653 10.819 32.029 1.00 88.19 288 LEU A CA 1
ATOM 2354 C C . LEU A 1 288 ? -9.817 11.042 33.540 1.00 88.19 288 LEU A C 1
ATOM 2356 O O . LEU A 1 288 ? -10.951 11.046 34.039 1.00 88.19 288 LEU A O 1
ATOM 2360 N N . GLN A 1 289 ? -8.707 11.206 34.263 1.00 89.62 289 GLN A N 1
ATOM 2361 C CA . GLN A 1 289 ? -8.680 11.462 35.706 1.00 89.62 289 GLN A CA 1
ATOM 2362 C C . GLN A 1 289 ? -8.834 12.951 36.059 1.00 89.62 289 GLN A C 1
ATOM 2364 O O . GLN A 1 289 ? -9.321 13.250 37.151 1.00 89.62 289 GLN A O 1
ATOM 2369 N N . GLY A 1 290 ? -8.456 13.858 35.150 1.00 82.12 290 GLY A N 1
ATOM 2370 C CA . GLY A 1 290 ? -8.744 15.298 35.241 1.00 82.12 290 GLY A CA 1
ATOM 2371 C C . GLY A 1 290 ? -10.211 15.651 34.997 1.00 82.12 290 GLY A C 1
ATOM 2372 O O . GLY A 1 290 ? -10.638 16.699 35.528 1.00 82.12 290 GLY A O 1
#

Sequence (290 aa):
MEPVNLNDLETSEEDMFQEVTYQGKPFTGVATEWEDGVYSEYRYQDGAGHGRCFSRWESGQLQEEFWLDGGKLLKETTWYPTGVVRSRYQADPQCIQYFTEAGVLYHERTAQGWQKWYPSGERKEQAVLGGRCTYYGKDGVWAAECLANPQFGGFGFQREQMRFHDAYLQEHYLELLEDEDFFPYFVSWLPEPNKKTRRPFWRRRAKPATPPEIVERVGRMIDADHLAIKMNGILLASRYQAKELIPQLERALTCHRTPPATFDVATGTGQSYGRTVAEQAKRVLAELQG

Foldseek 3Di:
DDAAALVQWDADPVARFAQIDHPPFQDAAWYWYDDPQKIWIFGGDRNGTAAKIFMAGVVRATQKIFGDDRNDTAKMWGADPVNATAWIAGVVQGKIWGADNVNATAKMQGPQWIWGDDPVNATAWTDGVQAKIWGADSVRHTAKIFGDDPPPPDDPDDLVRMDGPVVCCLPCVLVNQLDVVCLVVVVSPDDQQPPVPVDPPVPPDPRPQQPVSLLVCLLVQCVDPRLSSNQSSLVVCLNNLVLVCLVSLVVLLPQPDQPDFPQPVVPRDGDRSSVVSNVSSVVSNVSSVD

Radius of gyration: 26.35 Å; chains: 1; bounding box: 57×43×70 Å

Secondary structure (DSSP, 8-state):
-PPEEGGGSB--SS-TTSS-EETTEE--EEEEEEETTEEEEEEEETTEE-EEEEEEETTS-EEEEEEEETTEEEEEEEE-TTS-EEEEEETTTTEEEEE-TTS-EEEEEETTEEEEE-TTSSEEEEEETTSEEEEE-TTS-EEEEEE--TTSSS----GGG-EE-HHHHHHHHHHHTTSGGGHHHHHHHSPPP-------GGG-PPPPPPPHHHHHHHHHHHH-SSHHHHHHHHHHHHHTT-GGGHHHHHHHTT----------TTT-----HHHHHHHHHHHHHHHHH-

Organism: NCBI:txid2838589

pLDDT: mean 88.48, std 14.64, range [35.22, 98.75]